Protein AF-0000000078575262 (afdb_homodimer)

Radius of gyration: 16.38 Å; Cα contacts (8 Å, |Δi|>4): 756; chains: 2; bounding box: 47×43×39 Å

Secondary structure (DSSP, 8-state):
----SS-EEEEEE-STTEEEEEETTSEEEEEETTSTTS-SEEEE---SS-----EEEEEEETTEEEEEEE-BTT-EEEE-TTS-EEEEEGGGGTT-EEEEEESSSSEEEEEETTTTEEEEEE-/----SS-EEEEEE-STTEEEEEETTSEEEEEETTSTTS-SEEEE---SS-----EEEEEEETTEEEEEEE-BTT-EEEE-TTS-EEEEEGGGGTT-EEEEEESSSSEEEEEETTTTEEEEEE-

Organism: NCBI:txid53326

InterPro domains:
  IPR015943 WD40/YVTN repeat-like-containing domain superfamily [G3DSA:2.130.10.10] (3-118)
  IPR036322 WD40-repeat-containing domain superfamily [SSF50978] (4-75)
  IPR052415 Diphthine methyltransferase [PTHR46042] (3-119)

Sequence (246 aa):
MSDFTAGVTFSSWKKEHVIVTGSYDQHIRLFDMRKSKEPLKVNEVSLPTSGGVWHIEDCHHSGKQCHIAACMYGGWTLLDEGFDTIQADEKAGQELLYGVTMASENLLVYTTFNDYKVTAVTVMSDFTAGVTFSSWKKEHVIVTGSYDQHIRLFDMRKSKEPLKVNEVSLPTSGGVWHIEDCHHSGKQCHIAACMYGGWTLLDEGFDTIQADEKAGQELLYGVTMASENLLVYTTFNDYKVTAVTV

Nearest PDB structures (foldseek):
  6zyw-assembly1_E  TM=6.995E-01  e=1.539E-03  Tetrahymena thermophila SB210
  7moq-assembly1_E  TM=6.843E-01  e=3.804E-03  Tetrahymena thermophila CU428
  8bwy-assembly1_e  TM=6.843E-01  e=3.804E-03  Chlamydomonas reinhardtii
  8ajo-assembly1_B  TM=6.633E-01  e=1.046E-02  Homo sapiens
  8bx8-assembly1_E  TM=6.000E-01  e=7.206E-03  Tetrahymena thermophila

Structure (mmCIF, N/CA/C/O backbone):
data_AF-0000000078575262-model_v1
#
loop_
_entity.id
_entity.type
_entity.pdbx_description
1 polymer 'WD domain, G-beta repeat protein'
#
loop_
_atom_site.group_PDB
_atom_site.id
_atom_site.type_symbol
_atom_site.label_atom_id
_atom_site.label_alt_id
_atom_site.label_comp_id
_atom_site.label_asym_id
_atom_site.label_entity_id
_atom_site.label_seq_id
_atom_site.pdbx_PDB_ins_code
_atom_site.Cartn_x
_atom_site.Cartn_y
_atom_site.Cartn_z
_atom_site.occupancy
_atom_site.B_iso_or_equiv
_atom_site.auth_seq_id
_atom_site.auth_comp_id
_atom_site.auth_asym_id
_atom_site.auth_atom_id
_atom_site.pdbx_PDB_model_num
ATOM 1 N N . MET A 1 1 ? -18.938 -2.027 -0.397 1 67.31 1 MET A N 1
ATOM 2 C CA . MET A 1 1 ? -19 -0.625 0.006 1 67.31 1 MET A CA 1
ATOM 3 C C . MET A 1 1 ? -18.812 0.294 -1.197 1 67.31 1 MET A C 1
ATOM 5 O O . MET A 1 1 ? -17.844 0.16 -1.944 1 67.31 1 MET A O 1
ATOM 9 N N . SER A 1 2 ? -19.844 1.176 -1.508 1 64.06 2 SER A N 1
ATOM 10 C CA . SER A 1 2 ? -19.906 1.814 -2.818 1 64.06 2 SER A CA 1
ATOM 11 C C . SER A 1 2 ? -20.125 3.318 -2.691 1 64.06 2 SER A C 1
ATOM 13 O O . SER A 1 2 ? -20.359 4.004 -3.688 1 64.06 2 SER A O 1
ATOM 15 N N . ASP A 1 3 ? -19.781 3.797 -1.558 1 72.56 3 ASP A N 1
ATOM 16 C CA . ASP A 1 3 ? -20.125 5.215 -1.53 1 72.56 3 ASP A CA 1
ATOM 17 C C . ASP A 1 3 ? -18.875 6.086 -1.637 1 72.56 3 ASP A C 1
ATOM 19 O O . ASP A 1 3 ? -18.828 7.188 -1.083 1 72.56 3 ASP A O 1
ATOM 23 N N . PHE A 1 4 ? -18 5.59 -2.303 1 89.69 4 PHE A N 1
ATOM 24 C CA . PHE A 1 4 ? -16.812 6.418 -2.555 1 89.69 4 PHE A CA 1
ATOM 25 C C . PHE A 1 4 ? -17.078 7.395 -3.695 1 89.69 4 PHE A C 1
ATOM 27 O O . PHE A 1 4 ? -17.875 7.113 -4.59 1 89.69 4 PHE A O 1
ATOM 34 N N . THR A 1 5 ? -16.484 8.508 -3.59 1 88.94 5 THR A N 1
ATOM 35 C CA . THR A 1 5 ? -16.672 9.523 -4.621 1 88.94 5 THR A CA 1
ATOM 36 C C . THR A 1 5 ? -15.453 9.562 -5.555 1 88.94 5 THR A C 1
ATOM 38 O O . THR A 1 5 ? -15.391 10.391 -6.465 1 88.94 5 THR A O 1
ATOM 41 N N . ALA A 1 6 ? -14.523 8.742 -5.383 1 94.81 6 ALA A N 1
ATOM 42 C CA . ALA A 1 6 ? -13.32 8.617 -6.207 1 94.81 6 ALA A CA 1
ATOM 43 C C . ALA A 1 6 ? -12.727 7.215 -6.09 1 94.81 6 ALA A C 1
ATOM 45 O O . ALA A 1 6 ? -13.18 6.406 -5.277 1 94.81 6 ALA A O 1
ATOM 46 N N . GLY A 1 7 ? -11.781 6.875 -6.957 1 97.12 7 GLY A N 1
ATOM 47 C CA . GLY A 1 7 ? -11.133 5.574 -6.945 1 97.12 7 GLY A CA 1
ATOM 48 C C . GLY A 1 7 ? -10.562 5.207 -5.586 1 97.12 7 GLY A C 1
ATOM 49 O O . GLY A 1 7 ? -9.938 6.039 -4.926 1 97.12 7 GLY A O 1
ATOM 50 N N . VAL A 1 8 ? -10.852 3.941 -5.129 1 98.19 8 VAL A N 1
ATOM 51 C CA . VAL A 1 8 ? -10.289 3.443 -3.877 1 98.19 8 VAL A CA 1
ATOM 52 C C . VAL A 1 8 ? -8.898 2.863 -4.129 1 98.19 8 VAL A C 1
ATOM 54 O O . VAL A 1 8 ? -8.719 2.027 -5.02 1 98.19 8 VAL A O 1
ATOM 57 N N . THR A 1 9 ? -7.824 3.312 -3.371 1 98.25 9 THR A N 1
ATOM 58 C CA . THR A 1 9 ? -6.43 3.076 -3.719 1 98.25 9 THR A CA 1
ATOM 59 C C . THR A 1 9 ? -5.754 2.186 -2.68 1 98.25 9 THR A C 1
ATOM 61 O O . THR A 1 9 ? -4.66 1.672 -2.912 1 98.25 9 THR A O 1
ATOM 64 N N . PHE A 1 10 ? -6.34 2.018 -1.573 1 98.5 10 PHE A N 1
ATOM 65 C CA . PHE A 1 10 ? -5.688 1.292 -0.49 1 98.5 10 PHE A CA 1
ATOM 66 C C . PHE A 1 10 ? -6.719 0.652 0.432 1 98.5 10 PHE A C 1
ATOM 68 O O . PHE A 1 10 ? -7.773 1.236 0.693 1 98.5 10 PHE A O 1
ATOM 75 N N . SER A 1 11 ? -6.402 -0.488 0.975 1 97.38 11 SER A N 1
ATOM 76 C CA . SER A 1 11 ? -7.168 -1.1 2.059 1 97.38 11 SER A CA 1
ATOM 77 C C . SER A 1 11 ? -6.262 -1.906 2.984 1 97.38 11 SER A C 1
ATOM 79 O O . SER A 1 11 ? -5.27 -2.482 2.541 1 97.38 11 SER A O 1
ATOM 81 N N . SER A 1 12 ? -6.59 -1.944 4.164 1 97.56 12 SER A N 1
ATOM 82 C CA . SER A 1 12 ? -5.922 -2.773 5.164 1 97.56 12 SER A CA 1
ATOM 83 C C . SER A 1 12 ? -6.863 -3.113 6.316 1 97.56 12 SER A C 1
ATOM 85 O O . SER A 1 12 ? -7.621 -2.258 6.777 1 97.56 12 SER A O 1
ATOM 87 N N . TRP A 1 13 ? -6.781 -4.34 6.688 1 96 13 TRP A N 1
ATOM 88 C CA . TRP A 1 13 ? -7.582 -4.785 7.828 1 96 13 TRP A CA 1
ATOM 89 C C . TRP A 1 13 ? -6.984 -4.285 9.141 1 96 13 TRP A C 1
ATOM 91 O O . TRP A 1 13 ? -5.781 -4.406 9.367 1 96 13 TRP A O 1
ATOM 101 N N . LYS A 1 14 ? -7.84 -3.709 9.844 1 92.31 14 LYS A N 1
ATOM 102 C CA . LYS A 1 14 ? -7.457 -3.307 11.188 1 92.31 14 LYS A CA 1
ATOM 103 C C . LYS A 1 14 ? -8.039 -4.258 12.234 1 92.31 14 LYS A C 1
ATOM 105 O O . LYS A 1 14 ? -8.641 -5.277 11.883 1 92.31 14 LYS A O 1
ATOM 110 N N . LYS A 1 15 ? -7.988 -4.016 13.531 1 84.06 15 LYS A N 1
ATOM 111 C CA . LYS A 1 15 ? -8.523 -4.867 14.586 1 84.06 15 LYS A CA 1
ATOM 112 C C . LYS A 1 15 ? -10.047 -4.762 14.664 1 84.06 15 LYS A C 1
ATOM 114 O O . LYS A 1 15 ? -10.625 -3.758 14.234 1 84.06 15 LYS A O 1
ATOM 119 N N . GLU A 1 16 ? -10.695 -5.871 15.094 1 83.69 16 GLU A N 1
ATOM 120 C CA . GLU A 1 16 ? -12.102 -5.863 15.5 1 83.69 16 GLU A CA 1
ATOM 121 C C . GLU A 1 16 ? -13.016 -5.574 14.312 1 83.69 16 GLU A C 1
ATOM 123 O O . GLU A 1 16 ? -13.906 -4.723 14.398 1 83.69 16 GLU A O 1
ATOM 128 N N . HIS A 1 17 ? -12.805 -6.066 13.188 1 91.31 17 HIS A N 1
ATOM 129 C CA . HIS A 1 17 ? -13.711 -6.027 12.047 1 91.31 17 HIS A CA 1
ATOM 130 C C . HIS A 1 17 ? -13.664 -4.668 11.352 1 91.31 17 HIS A C 1
ATOM 132 O O . HIS A 1 17 ? -14.617 -4.285 10.672 1 91.31 17 HIS A O 1
ATOM 138 N N . VAL A 1 18 ? -12.633 -3.949 11.602 1 94.69 18 VAL A N 1
ATOM 139 C CA . VAL A 1 18 ? -12.508 -2.629 10.992 1 94.69 18 VAL A CA 1
ATOM 140 C C . VAL A 1 18 ? -11.508 -2.682 9.844 1 94.69 18 VAL A C 1
ATOM 142 O O . VAL A 1 18 ? -10.453 -3.318 9.953 1 94.69 18 VAL A O 1
ATOM 145 N N . ILE A 1 19 ? -11.875 -2.02 8.773 1 95.5 19 ILE A N 1
ATOM 146 C CA . ILE A 1 19 ? -10.977 -1.857 7.629 1 95.5 19 ILE A CA 1
A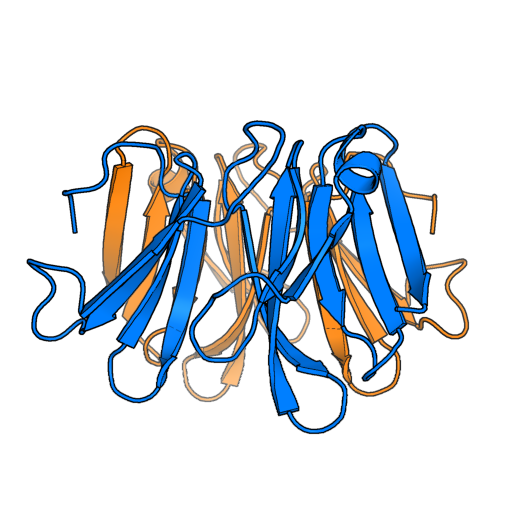TOM 147 C C . ILE A 1 19 ? -10.695 -0.374 7.402 1 95.5 19 ILE A C 1
ATOM 149 O O . ILE A 1 19 ? -11.586 0.465 7.559 1 95.5 19 ILE A O 1
ATOM 153 N N . VAL A 1 20 ? -9.477 -0.033 7.145 1 96.56 20 VAL A N 1
ATOM 154 C CA . VAL A 1 20 ? -9.109 1.316 6.727 1 96.56 20 VAL A CA 1
ATOM 155 C C . VAL A 1 20 ? -8.93 1.36 5.211 1 96.56 20 VAL A C 1
ATOM 157 O O . VAL A 1 20 ? -8.375 0.433 4.617 1 96.56 20 VAL A O 1
ATOM 160 N N . THR A 1 21 ? -9.461 2.379 4.578 1 97.06 21 THR A N 1
ATOM 161 C CA . THR A 1 21 ? -9.289 2.57 3.143 1 97.06 21 THR A CA 1
ATOM 162 C C . THR A 1 21 ? -8.695 3.945 2.848 1 97.06 21 THR A C 1
ATOM 164 O O . THR A 1 21 ? -8.859 4.879 3.637 1 97.06 21 THR A O 1
ATOM 167 N N . GLY A 1 22 ? -7.887 4.039 1.833 1 97.44 22 GLY A N 1
ATOM 168 C CA . GLY A 1 22 ? -7.477 5.281 1.195 1 97.44 22 GLY A CA 1
ATOM 169 C C . GLY A 1 22 ? -8.055 5.457 -0.196 1 97.44 22 GLY A C 1
ATOM 170 O O . GLY A 1 22 ? -8.297 4.473 -0.9 1 97.44 22 GLY A O 1
ATOM 171 N N . SER A 1 23 ? -8.234 6.688 -0.565 1 97.19 23 SER A N 1
ATOM 172 C CA . SER A 1 23 ? -8.836 6.938 -1.871 1 97.19 23 SER A CA 1
ATOM 173 C C . SER A 1 23 ? -8.195 8.133 -2.559 1 97.19 23 SER A C 1
ATOM 175 O O . SER A 1 23 ? -7.473 8.906 -1.927 1 97.19 23 SER A O 1
ATOM 177 N N . TYR A 1 24 ? -8.492 8.172 -3.828 1 96.88 24 TYR A N 1
ATOM 178 C CA . TYR A 1 24 ? -7.934 9.203 -4.691 1 96.88 24 TYR A CA 1
ATOM 179 C C . TYR A 1 24 ? -8.43 10.586 -4.285 1 96.88 24 TYR A C 1
ATOM 181 O O . TYR A 1 24 ? -7.773 11.594 -4.566 1 96.88 24 TYR A O 1
ATOM 189 N N . ASP A 1 25 ? -9.492 10.711 -3.57 1 95 25 ASP A N 1
ATOM 190 C CA . ASP A 1 25 ? -10.055 11.977 -3.131 1 95 25 ASP A CA 1
ATOM 191 C C . ASP A 1 25 ? -9.383 12.469 -1.851 1 95 25 ASP A C 1
ATOM 193 O O . ASP A 1 25 ? -9.906 13.344 -1.158 1 95 25 ASP A O 1
ATOM 197 N N . GLN A 1 26 ? -8.344 11.914 -1.449 1 96.31 26 GLN A N 1
ATOM 198 C CA . GLN A 1 26 ? -7.488 12.312 -0.333 1 96.31 26 GLN A CA 1
ATOM 199 C C . GLN A 1 26 ? -8.148 11.992 1.005 1 96.31 26 GLN A C 1
ATOM 201 O O . GLN A 1 26 ? -7.852 12.633 2.018 1 96.31 26 GLN A O 1
ATOM 206 N N . HIS A 1 27 ? -9.062 11.023 1.017 1 96.5 27 HIS A N 1
ATOM 207 C CA . HIS A 1 27 ? -9.727 10.656 2.26 1 96.5 27 HIS A CA 1
ATOM 208 C C . HIS A 1 27 ? -9.266 9.289 2.75 1 96.5 27 HIS A C 1
ATOM 210 O O . HIS A 1 27 ? -9.023 8.383 1.944 1 96.5 27 HIS A O 1
ATOM 216 N N . ILE A 1 28 ? -9.148 9.219 4.027 1 97 28 ILE A N 1
ATOM 217 C CA . ILE A 1 28 ? -9.047 7.957 4.762 1 97 28 ILE A CA 1
ATOM 218 C C . ILE A 1 28 ? -10.391 7.637 5.418 1 97 28 ILE A C 1
ATOM 220 O O . ILE A 1 28 ? -11.008 8.5 6.043 1 97 28 ILE A O 1
ATOM 224 N N . ARG A 1 29 ? -10.883 6.445 5.223 1 96.12 29 ARG A N 1
ATOM 225 C CA . ARG A 1 29 ? -12.148 6.023 5.82 1 96.12 29 ARG A CA 1
ATOM 226 C C . ARG A 1 29 ? -11.984 4.719 6.59 1 96.12 29 ARG A C 1
ATOM 228 O O . ARG A 1 29 ? -11.281 3.809 6.137 1 96.12 29 ARG A O 1
ATOM 235 N N . LEU A 1 30 ? -12.586 4.695 7.734 1 95.25 30 LEU A N 1
ATOM 236 C CA . LEU A 1 30 ? -12.688 3.471 8.516 1 95.25 30 LEU A CA 1
ATOM 237 C C . LEU A 1 30 ? -14.102 2.896 8.453 1 95.25 30 LEU A C 1
ATOM 239 O O . LEU A 1 30 ? -15.078 3.631 8.594 1 95.25 30 LEU A O 1
ATOM 243 N N . PHE A 1 31 ? -14.156 1.616 8.18 1 94.06 31 PHE A N 1
ATOM 244 C CA . PHE A 1 31 ? -15.445 0.942 8.117 1 94.06 31 PHE A CA 1
ATOM 245 C C . PHE A 1 31 ? -15.492 -0.224 9.102 1 94.06 31 PHE A C 1
ATOM 247 O O . PHE A 1 31 ? -14.516 -0.962 9.242 1 94.06 31 PHE A O 1
ATOM 254 N N . ASP A 1 32 ? -16.578 -0.373 9.773 1 93.38 32 ASP A N 1
ATOM 255 C CA . ASP A 1 32 ? -16.906 -1.634 10.43 1 93.38 32 ASP A CA 1
ATOM 256 C C . ASP A 1 32 ? -17.516 -2.629 9.438 1 93.38 32 ASP A C 1
ATOM 258 O O . ASP A 1 32 ? -18.578 -2.393 8.875 1 93.38 32 ASP A O 1
ATOM 262 N N . MET A 1 33 ? -16.844 -3.707 9.234 1 88.75 33 MET A N 1
ATOM 263 C CA . MET A 1 33 ? -17.219 -4.637 8.172 1 88.75 33 MET A CA 1
ATOM 264 C C . MET A 1 33 ? -18.516 -5.348 8.516 1 88.75 33 MET A C 1
ATOM 266 O O . MET A 1 33 ? -19.141 -5.973 7.648 1 88.75 33 MET A O 1
ATOM 270 N N . ARG A 1 34 ? -19.031 -5.172 9.781 1 89.19 34 ARG A N 1
ATOM 271 C CA . ARG A 1 34 ? -20.312 -5.73 10.18 1 89.19 34 ARG A CA 1
ATOM 272 C C . ARG A 1 34 ? -21.453 -4.789 9.828 1 89.19 34 ARG A C 1
ATOM 274 O O . ARG A 1 34 ? -22.609 -5.207 9.758 1 89.19 34 ARG A O 1
ATOM 281 N N . LYS A 1 35 ? -21.109 -3.557 9.672 1 83.75 35 LYS A N 1
ATOM 282 C CA . LYS A 1 35 ? -22.047 -2.496 9.297 1 83.75 35 LYS A CA 1
ATOM 283 C C . LYS A 1 35 ? -21.422 -1.555 8.266 1 83.75 35 LYS A C 1
ATOM 285 O O . LYS A 1 35 ? -21.141 -0.394 8.578 1 83.75 35 LYS A O 1
ATOM 290 N N . SER A 1 36 ? -21.375 -1.921 7.059 1 79.75 36 SER A N 1
ATOM 291 C CA . SER A 1 36 ? -20.484 -1.23 6.141 1 79.75 36 SER A CA 1
ATOM 292 C C . SER A 1 36 ? -21.234 -0.207 5.297 1 79.75 36 SER A C 1
ATOM 294 O O . SER A 1 36 ? -20.672 0.346 4.344 1 79.75 36 SER A O 1
ATOM 296 N N . LYS A 1 37 ? -22.375 0.103 5.617 1 82.69 37 LYS A N 1
ATOM 297 C CA . LYS A 1 37 ? -23.141 1.072 4.84 1 82.69 37 LYS A CA 1
ATOM 298 C C . LYS A 1 37 ? -22.547 2.471 4.961 1 82.69 37 LYS A C 1
ATOM 300 O O . LYS A 1 37 ? -22.469 3.205 3.973 1 82.69 37 LYS A O 1
ATOM 305 N N . GLU A 1 38 ? -22.078 2.783 6.172 1 89 38 GLU A N 1
ATOM 306 C CA . GLU A 1 38 ? -21.453 4.074 6.406 1 89 38 GLU A CA 1
ATOM 307 C C . GLU A 1 38 ? -20.109 3.91 7.109 1 89 38 GLU A C 1
ATOM 309 O O . GLU A 1 38 ? -19.938 3.002 7.922 1 89 38 GLU A O 1
ATOM 314 N N . PRO A 1 39 ? -19.266 4.84 6.773 1 92.94 39 PRO A N 1
ATOM 315 C CA . PRO A 1 39 ? -17.984 4.758 7.473 1 92.94 39 PRO A CA 1
ATOM 316 C C . PRO A 1 39 ? -18.078 5.133 8.953 1 92.94 39 PRO A C 1
ATOM 318 O O . PRO A 1 39 ? -18.922 5.965 9.32 1 92.94 39 PRO A O 1
ATOM 321 N N . LEU A 1 40 ? -17.266 4.457 9.75 1 92.69 40 LEU A N 1
ATOM 322 C CA . LEU A 1 40 ? -17.141 4.812 11.164 1 92.69 40 LEU A CA 1
ATOM 323 C C . LEU A 1 40 ? -16.484 6.176 11.32 1 92.69 40 LEU A C 1
ATOM 325 O O . LEU A 1 40 ? -16.828 6.934 12.234 1 92.69 40 LEU A O 1
ATOM 329 N N . LYS A 1 41 ? -15.523 6.402 10.492 1 94.06 41 LYS A N 1
ATOM 330 C CA . LYS A 1 41 ? -14.727 7.621 10.523 1 94.06 41 LYS A CA 1
ATOM 331 C C . LYS A 1 41 ? -14.258 8.008 9.117 1 94.06 41 LYS A C 1
ATOM 333 O O . LYS A 1 41 ? -13.945 7.137 8.305 1 94.06 41 LYS A O 1
ATOM 338 N N . VAL A 1 42 ? -14.266 9.312 8.906 1 95.19 42 VAL A N 1
ATOM 339 C CA . VAL A 1 42 ? -13.742 9.867 7.66 1 95.19 42 VAL A CA 1
ATOM 340 C C . VAL A 1 42 ? -12.766 11 7.969 1 95.19 42 VAL A C 1
ATOM 342 O O . VAL A 1 42 ? -13.078 11.898 8.75 1 95.19 42 VAL A O 1
ATOM 345 N N . ASN A 1 43 ? -11.602 10.914 7.406 1 95.62 43 ASN A N 1
ATOM 346 C CA . ASN A 1 43 ? -10.594 11.969 7.547 1 95.62 43 ASN A CA 1
ATOM 347 C C . ASN A 1 43 ? -10.039 12.398 6.191 1 95.62 43 ASN A C 1
ATOM 349 O O . ASN A 1 43 ? -9.648 11.555 5.383 1 95.62 43 ASN A O 1
ATOM 353 N N . GLU A 1 44 ? -10.102 13.656 6.004 1 94.75 44 GLU A N 1
ATOM 354 C CA . GLU A 1 44 ? -9.406 14.18 4.836 1 94.75 44 GLU A CA 1
ATOM 355 C C . GLU A 1 44 ? -7.941 14.484 5.156 1 94.75 44 GLU A C 1
ATOM 357 O O . GLU A 1 44 ? -7.645 15.148 6.152 1 94.75 44 GLU A O 1
ATOM 362 N N . VAL A 1 45 ? -7.039 13.898 4.398 1 95.06 45 VAL A N 1
ATOM 363 C CA . VAL A 1 45 ? -5.629 14.25 4.527 1 95.06 45 VAL A CA 1
ATOM 364 C C . VAL A 1 45 ? -5.363 15.586 3.834 1 95.06 45 VAL A C 1
ATOM 366 O O . VAL A 1 45 ? -5.648 15.734 2.645 1 95.06 45 VAL A O 1
ATOM 369 N N . SER A 1 46 ? -4.895 16.531 4.582 1 87.62 46 SER A N 1
ATOM 370 C CA . SER A 1 46 ? -4.605 17.844 4.027 1 87.62 46 SER A CA 1
ATOM 371 C C . SER A 1 46 ? -3.34 17.828 3.18 1 87.62 46 SER A C 1
ATOM 373 O O . SER A 1 46 ? -2.232 17.703 3.709 1 87.62 46 SER A O 1
ATOM 375 N N . LEU A 1 47 ? -3.547 17.828 1.883 1 87.94 47 LEU A N 1
ATOM 376 C CA . LEU A 1 47 ? -2.424 17.828 0.95 1 87.94 47 LEU A CA 1
ATOM 377 C C . LEU A 1 47 ? -2.422 19.094 0.099 1 87.94 47 LEU A C 1
ATOM 379 O O . LEU A 1 47 ? -3.475 19.531 -0.37 1 87.94 47 LEU A O 1
ATOM 383 N N . PRO A 1 48 ? -1.244 19.766 0.003 1 82.25 48 PRO A N 1
ATOM 384 C CA . PRO A 1 48 ? -1.185 20.953 -0.86 1 82.25 48 PRO A CA 1
ATOM 385 C C . PRO A 1 48 ? -1.479 20.625 -2.324 1 82.25 48 PRO A C 1
ATOM 387 O O . PRO A 1 48 ? -1.953 21.484 -3.066 1 82.25 48 PRO A O 1
ATOM 390 N N . THR A 1 49 ? -1.073 19.5 -2.725 1 82.81 49 THR A N 1
ATOM 391 C CA . THR A 1 49 ? -1.311 19.016 -4.082 1 82.81 49 THR A CA 1
ATOM 392 C C . THR A 1 49 ? -2.127 17.734 -4.059 1 82.81 49 THR A C 1
ATOM 394 O O . THR A 1 49 ? -1.91 16.859 -3.205 1 82.81 49 THR A O 1
ATOM 397 N N . SER A 1 50 ? -3.035 17.766 -5.027 1 79.75 50 SER A N 1
ATOM 398 C CA . SER A 1 50 ? -3.85 16.562 -5.133 1 79.75 50 SER A CA 1
ATOM 399 C C . SER A 1 50 ? -2.98 15.32 -5.305 1 79.75 50 SER A C 1
ATOM 401 O O . SER A 1 50 ? -2.012 15.336 -6.07 1 79.75 50 SER A O 1
ATOM 403 N N . GLY A 1 51 ? -3.123 14.258 -4.59 1 86.81 51 GLY A N 1
ATOM 404 C CA . GLY A 1 51 ? -2.279 13.086 -4.707 1 86.81 51 GLY A CA 1
ATOM 405 C C . GLY A 1 51 ? -2.992 11.797 -4.328 1 86.81 51 GLY A C 1
ATOM 406 O O . GLY A 1 51 ? -2.562 10.711 -4.711 1 86.81 51 GLY A O 1
ATOM 407 N N . GLY A 1 52 ? -4.168 11.883 -3.588 1 96 52 GLY A N 1
ATOM 408 C CA . GLY A 1 52 ? -4.828 10.695 -3.074 1 96 52 GLY A CA 1
ATOM 409 C C . GLY A 1 52 ? -4.043 10 -1.977 1 96 52 GLY A C 1
ATOM 410 O O . GLY A 1 52 ? -2.904 10.383 -1.689 1 96 52 GLY A O 1
ATOM 411 N N . VAL A 1 53 ? -4.645 9.008 -1.304 1 98.06 53 VAL A N 1
ATOM 412 C CA . VAL A 1 53 ? -3.998 8.203 -0.271 1 98.06 53 VAL A CA 1
ATOM 413 C C . VAL A 1 53 ? -3.727 6.801 -0.805 1 98.06 53 VAL A C 1
ATOM 415 O O . VAL A 1 53 ? -4.625 5.957 -0.832 1 98.06 53 VAL A O 1
ATOM 418 N N . TRP A 1 54 ? -2.498 6.48 -1.109 1 98.5 54 TRP A N 1
ATOM 419 C CA . TRP A 1 54 ? -2.164 5.266 -1.843 1 98.5 54 TRP A CA 1
ATOM 420 C C . TRP A 1 54 ? -1.618 4.195 -0.903 1 98.5 54 TRP A C 1
ATOM 422 O O . TRP A 1 54 ? -1.548 3.02 -1.265 1 98.5 54 TRP A O 1
ATOM 432 N N . HIS A 1 55 ? -1.175 4.578 0.249 1 98.69 55 HIS A N 1
ATOM 433 C CA . HIS A 1 55 ? -0.636 3.664 1.249 1 98.69 55 HIS A CA 1
ATOM 434 C C . HIS A 1 55 ? -0.758 4.246 2.652 1 98.69 55 HIS A C 1
ATOM 436 O O . HIS A 1 55 ? -0.56 5.449 2.85 1 98.69 55 HIS A O 1
ATOM 442 N N . ILE A 1 56 ? -1.064 3.418 3.525 1 98.31 56 ILE A N 1
ATOM 443 C CA . ILE A 1 56 ? -1.059 3.773 4.941 1 98.31 56 ILE A CA 1
ATOM 444 C C . ILE A 1 56 ? -0.374 2.672 5.746 1 98.31 56 ILE A C 1
ATOM 446 O O . ILE A 1 56 ? -0.628 1.485 5.527 1 98.31 56 ILE A O 1
ATOM 450 N N . GLU A 1 57 ? 0.468 3.074 6.645 1 97.5 57 GLU A N 1
ATOM 451 C CA . GLU A 1 57 ? 1.103 2.125 7.555 1 97.5 57 GLU A CA 1
ATOM 452 C C . GLU A 1 57 ? 1.084 2.639 8.992 1 97.5 57 GLU A C 1
ATOM 454 O O . GLU A 1 57 ? 1.317 3.824 9.234 1 97.5 57 GLU A O 1
ATOM 459 N N . ASP A 1 58 ? 0.728 1.737 9.891 1 96.25 58 ASP A N 1
ATOM 460 C CA . ASP A 1 58 ? 0.85 2.076 11.305 1 96.25 58 ASP A CA 1
A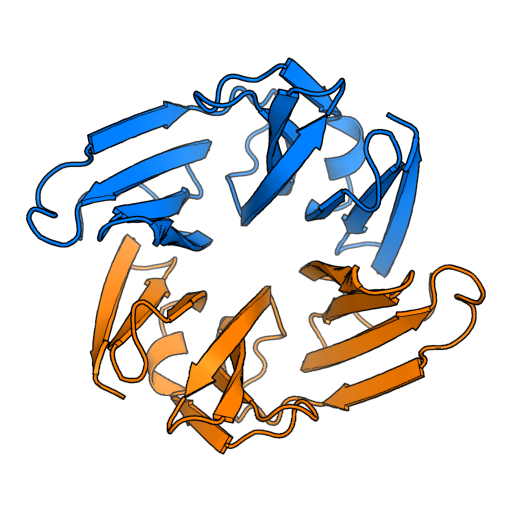TOM 461 C C . ASP A 1 58 ? 2.314 2.223 11.711 1 96.25 58 ASP A C 1
ATOM 463 O O . ASP A 1 58 ? 3.168 1.454 11.258 1 96.25 58 ASP A O 1
ATOM 467 N N . CYS A 1 59 ? 2.543 3.182 12.555 1 96 59 CYS A N 1
ATOM 468 C CA . CYS A 1 59 ? 3.91 3.387 13.023 1 96 59 CYS A CA 1
ATOM 469 C C . CYS A 1 59 ? 3.926 4.074 14.383 1 96 59 CYS A C 1
ATOM 471 O O . CYS A 1 59 ? 2.875 4.277 14.992 1 96 59 CYS A O 1
ATOM 473 N N . HIS A 1 60 ? 5.109 4.188 14.891 1 95.12 60 HIS A N 1
ATOM 474 C CA . HIS A 1 60 ? 5.34 4.934 16.125 1 95.12 60 HIS A CA 1
ATOM 475 C C . HIS A 1 60 ? 6.301 6.094 15.883 1 95.12 60 HIS A C 1
ATOM 477 O O . HIS A 1 60 ? 7.273 5.961 15.141 1 95.12 60 HIS A O 1
ATOM 483 N N . HIS A 1 61 ? 5.949 7.195 16.359 1 93.81 61 HIS A N 1
ATOM 484 C CA . HIS A 1 61 ? 6.785 8.391 16.297 1 93.81 61 HIS A CA 1
ATOM 485 C C . HIS A 1 61 ? 6.707 9.172 17.609 1 93.81 61 HIS A C 1
ATOM 487 O O . HIS A 1 61 ? 5.617 9.445 18.109 1 93.81 61 HIS A O 1
ATOM 493 N N . SER A 1 62 ? 7.938 9.531 18.25 1 92.94 62 SER A N 1
ATOM 494 C CA . SER A 1 62 ? 8.031 10.25 19.516 1 92.94 62 SER A CA 1
ATOM 495 C C . SER A 1 62 ? 7.227 9.555 20.609 1 92.94 62 SER A C 1
ATOM 497 O O . SER A 1 62 ? 6.484 10.203 21.344 1 92.94 62 SER A O 1
ATOM 499 N N . GLY A 1 63 ? 7.23 8.234 20.578 1 93.5 63 GLY A N 1
ATOM 500 C CA . GLY A 1 63 ? 6.609 7.414 21.609 1 93.5 63 GLY A CA 1
ATOM 501 C C . GLY A 1 63 ? 5.105 7.305 21.453 1 93.5 63 GLY A C 1
ATOM 502 O O . GLY A 1 63 ? 4.426 6.742 22.312 1 93.5 63 GLY A O 1
ATOM 503 N N . LYS A 1 64 ? 4.613 7.84 20.469 1 95.81 64 LYS A N 1
ATOM 504 C CA . LYS A 1 64 ? 3.168 7.828 20.266 1 95.81 64 LYS A CA 1
ATOM 505 C C . LYS A 1 64 ? 2.787 6.977 19.062 1 95.81 64 LYS A C 1
ATOM 507 O O . LYS A 1 64 ? 3.539 6.898 18.078 1 95.81 64 LYS A O 1
ATOM 512 N N . GLN A 1 65 ? 1.626 6.371 19.109 1 96.12 65 GLN A N 1
ATOM 513 C CA . GLN A 1 65 ? 1.062 5.676 17.969 1 96.12 65 GLN A CA 1
ATOM 514 C C . GLN A 1 65 ? 0.671 6.656 16.859 1 96.12 65 GLN A C 1
ATOM 516 O O . GLN A 1 65 ? 0.007 7.664 17.125 1 96.12 65 GLN A O 1
ATOM 521 N N . CYS A 1 66 ? 1.143 6.402 15.672 1 97.06 66 CYS A N 1
ATOM 522 C CA . CYS A 1 66 ? 0.862 7.254 14.523 1 97.06 66 CYS A CA 1
ATOM 523 C C . CYS A 1 66 ? 0.682 6.426 13.258 1 97.06 66 CYS A C 1
ATOM 525 O 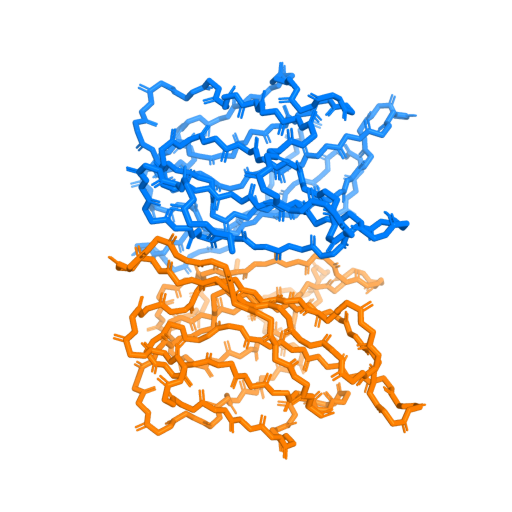O . CYS A 1 66 ? 0.62 5.195 13.32 1 97.06 66 CYS A O 1
ATOM 527 N N . HIS A 1 67 ? 0.4 7.117 12.148 1 97.19 67 HIS A N 1
ATOM 528 C CA . HIS A 1 67 ? 0.332 6.539 10.812 1 97.19 67 HIS A CA 1
ATOM 529 C C . HIS A 1 67 ? 1.172 7.344 9.82 1 97.19 67 HIS A C 1
ATOM 531 O O . HIS A 1 67 ? 1.359 8.547 9.992 1 97.19 67 HIS A O 1
ATOM 537 N N . ILE A 1 68 ? 1.696 6.703 8.906 1 98 68 ILE A N 1
ATOM 538 C CA . ILE A 1 68 ? 2.361 7.359 7.789 1 98 68 ILE A CA 1
ATOM 539 C C . ILE A 1 68 ? 1.657 6.996 6.484 1 98 68 ILE A C 1
ATOM 541 O O . ILE A 1 68 ? 1.247 5.852 6.293 1 98 68 ILE A O 1
ATOM 545 N N . ALA A 1 69 ? 1.48 7.961 5.625 1 98.25 69 ALA A N 1
ATOM 546 C CA . ALA A 1 69 ? 0.753 7.754 4.375 1 98.25 69 ALA A CA 1
ATOM 547 C C . ALA A 1 69 ? 1.578 8.211 3.178 1 98.25 69 ALA A C 1
ATOM 549 O O . ALA A 1 69 ? 2.32 9.195 3.268 1 98.25 69 ALA A O 1
ATOM 550 N N . ALA A 1 70 ? 1.51 7.508 2.09 1 98.62 70 ALA A N 1
ATOM 551 C CA . ALA A 1 70 ? 2.023 7.914 0.785 1 98.62 70 ALA A CA 1
ATOM 552 C C . ALA A 1 70 ? 0.914 8.5 -0.083 1 98.62 70 ALA A C 1
ATOM 554 O O . ALA A 1 70 ? -0.119 7.859 -0.295 1 98.62 70 ALA A O 1
ATOM 555 N N . CYS A 1 71 ? 1.157 9.688 -0.673 1 98.38 71 CYS A N 1
ATOM 556 C CA . CYS A 1 71 ? 0.075 10.438 -1.303 1 98.38 71 CYS A CA 1
ATOM 557 C C . CYS A 1 71 ? 0.488 10.938 -2.682 1 98.38 71 CYS A C 1
ATOM 559 O O . CYS A 1 71 ? 0.205 12.078 -3.043 1 98.38 71 CYS A O 1
ATOM 561 N N . MET A 1 72 ? 1.07 10.102 -3.469 1 97.75 72 MET A N 1
ATOM 562 C CA . MET A 1 72 ? 1.419 10.375 -4.859 1 97.75 72 MET A CA 1
ATOM 563 C C . MET A 1 72 ? 2.09 11.742 -4.996 1 97.75 72 MET A C 1
ATOM 565 O O . MET A 1 72 ? 3.158 11.969 -4.422 1 97.75 72 MET A O 1
ATOM 569 N N . TYR A 1 73 ? 1.464 12.719 -5.602 1 97.12 73 TYR A N 1
ATOM 570 C CA . TYR A 1 73 ? 2.021 14.055 -5.75 1 97.12 73 TYR A CA 1
ATOM 571 C C . TYR A 1 73 ? 2.113 14.758 -4.398 1 97.12 73 TYR A C 1
ATOM 573 O O . TYR A 1 73 ? 2.945 15.656 -4.215 1 97.12 73 TYR A O 1
ATOM 581 N N . GLY A 1 74 ? 1.356 14.398 -3.465 1 96.88 74 GLY A N 1
ATOM 582 C CA . GLY A 1 74 ? 1.308 15.031 -2.156 1 96.88 74 GLY A CA 1
ATOM 583 C C . GLY A 1 74 ? 2.465 14.641 -1.259 1 96.88 74 GLY A C 1
ATOM 584 O O . GLY A 1 74 ? 2.652 15.219 -0.188 1 96.88 74 GLY A O 1
ATOM 585 N N . GLY A 1 75 ? 3.277 13.695 -1.674 1 97.69 75 GLY A N 1
ATOM 586 C CA . GLY A 1 75 ? 4.387 13.234 -0.853 1 97.69 75 GLY A CA 1
ATOM 587 C C . GLY A 1 75 ? 3.955 12.32 0.28 1 97.69 75 GLY A C 1
ATOM 588 O O . GLY A 1 75 ? 3.053 11.5 0.111 1 97.69 75 GLY A O 1
ATOM 589 N N . TRP A 1 76 ? 4.734 12.32 1.341 1 97.62 76 TRP A N 1
ATOM 590 C CA . TRP A 1 76 ? 4.34 11.547 2.512 1 97.62 76 TRP A CA 1
ATOM 591 C C . TRP A 1 76 ? 3.766 12.453 3.596 1 97.62 76 TRP A C 1
ATOM 593 O O . TRP A 1 76 ? 4.105 13.641 3.666 1 97.62 76 TRP A O 1
ATOM 603 N N . THR A 1 77 ? 2.871 11.938 4.422 1 97.31 77 THR A N 1
ATOM 604 C CA . THR A 1 77 ? 2.232 12.625 5.535 1 97.31 77 THR A CA 1
ATOM 605 C C . THR A 1 77 ? 2.229 11.75 6.785 1 97.31 77 THR A C 1
ATOM 607 O O . THR A 1 77 ? 1.806 10.594 6.738 1 97.31 77 THR A O 1
ATOM 610 N N . LEU A 1 78 ? 2.785 12.258 7.836 1 96.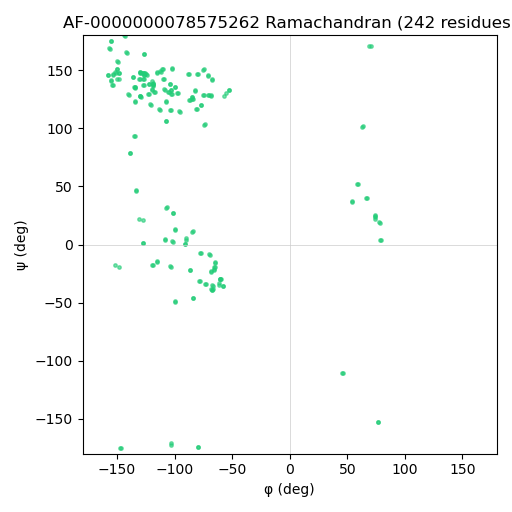94 78 LEU A N 1
ATOM 611 C CA . LEU A 1 78 ? 2.682 11.641 9.156 1 96.94 78 LEU A CA 1
ATOM 612 C C . LEU A 1 78 ? 1.393 12.062 9.852 1 96.94 78 LEU A C 1
ATOM 614 O O . LEU A 1 78 ? 1.099 13.258 9.953 1 96.94 78 LEU A O 1
ATOM 618 N N . LEU A 1 79 ? 0.649 11.078 10.25 1 97.38 79 LEU A N 1
ATOM 619 C CA . LEU A 1 79 ? -0.654 11.305 10.867 1 97.38 79 LEU A CA 1
ATOM 620 C C . LEU A 1 79 ? -0.664 10.836 12.312 1 97.38 79 LEU A C 1
ATOM 622 O O . LEU A 1 79 ? -0.002 9.852 12.656 1 97.38 79 LEU A O 1
ATOM 626 N N . ASP A 1 80 ? -1.424 11.492 13.156 1 97.06 80 ASP A N 1
ATOM 627 C CA . ASP A 1 80 ? -1.565 11.016 14.523 1 97.06 80 ASP A CA 1
ATOM 628 C C . ASP A 1 80 ? -2.553 9.859 14.602 1 97.06 80 ASP A C 1
ATOM 630 O O . ASP A 1 80 ? -2.988 9.336 13.578 1 97.06 80 ASP A O 1
ATOM 634 N N . GLU A 1 81 ? -2.859 9.414 15.766 1 95.69 81 GLU A N 1
ATOM 635 C CA . GLU A 1 81 ? -3.729 8.258 15.961 1 95.69 81 GLU A CA 1
ATOM 636 C C . GLU A 1 81 ? -5.109 8.5 15.352 1 95.69 81 GLU A C 1
ATOM 638 O O . GLU A 1 81 ? -5.75 7.566 14.859 1 95.69 81 GLU A O 1
ATOM 643 N N . GLY A 1 82 ? -5.508 9.719 15.328 1 95 82 GLY A N 1
ATOM 644 C CA . GLY A 1 82 ? -6.805 10.078 14.781 1 95 82 GLY A CA 1
ATOM 645 C C . GLY A 1 82 ? -6.762 10.398 13.305 1 95 82 GLY A C 1
ATOM 646 O O . GLY A 1 82 ? -7.73 10.922 12.742 1 95 82 GLY A O 1
ATOM 647 N N . PHE A 1 83 ? -5.645 10.234 12.633 1 96.5 83 PHE A N 1
ATOM 648 C CA . PHE A 1 83 ? -5.426 10.43 11.203 1 96.5 83 PHE A CA 1
ATOM 649 C C . PHE A 1 83 ? -5.395 11.914 10.859 1 96.5 83 PHE A C 1
ATOM 651 O O . PHE A 1 83 ? -5.723 12.305 9.734 1 96.5 83 PHE A O 1
ATOM 658 N N . ASP A 1 84 ? -5.078 12.703 11.875 1 95.62 84 ASP A N 1
ATOM 659 C CA . ASP A 1 84 ? -4.797 14.109 11.586 1 95.62 84 ASP A CA 1
ATOM 660 C C . ASP A 1 84 ? -3.32 14.32 11.258 1 95.62 84 ASP A C 1
ATOM 662 O O . ASP A 1 84 ? -2.447 13.703 11.875 1 95.62 84 ASP A O 1
ATOM 666 N N . THR A 1 85 ? -3.078 15.25 10.391 1 95.69 85 THR A N 1
ATOM 667 C CA . THR A 1 85 ? -1.718 15.477 9.914 1 95.69 85 THR A CA 1
ATOM 668 C C . THR A 1 85 ? -0.853 16.078 11.023 1 95.69 85 THR A C 1
ATOM 670 O O . THR A 1 85 ? -1.247 17.062 11.664 1 95.69 85 THR A O 1
ATOM 673 N N . ILE A 1 86 ? 0.258 15.508 11.258 1 94.94 86 ILE A N 1
ATOM 674 C CA . ILE A 1 86 ? 1.295 15.977 12.164 1 94.94 86 ILE A CA 1
ATOM 675 C C . ILE A 1 86 ? 2.402 16.672 11.375 1 94.94 86 ILE A C 1
ATOM 677 O O . ILE A 1 86 ? 2.871 17.734 11.766 1 94.94 86 ILE A O 1
ATOM 681 N N . GLN A 1 87 ? 2.857 16.062 10.375 1 94.75 87 GLN A N 1
ATOM 682 C CA . GLN A 1 87 ? 3.965 16.484 9.516 1 94.75 87 GLN A CA 1
ATOM 683 C C . GLN A 1 87 ? 3.793 15.945 8.094 1 94.75 87 GLN A C 1
ATOM 685 O O . GLN A 1 87 ? 3.211 14.875 7.898 1 94.75 87 GLN A O 1
ATOM 690 N N . ALA A 1 88 ? 4.27 16.719 7.133 1 96.06 88 ALA A N 1
ATOM 691 C CA . ALA A 1 88 ? 4.195 16.281 5.742 1 96.06 88 ALA A CA 1
ATOM 692 C C . ALA A 1 88 ? 5.363 16.828 4.93 1 96.06 88 ALA A C 1
ATOM 694 O O . ALA A 1 88 ? 5.996 17.812 5.324 1 96.06 88 ALA A O 1
ATOM 695 N N . ASP A 1 89 ? 5.699 16.188 3.826 1 96.75 89 ASP A N 1
ATOM 696 C CA . ASP A 1 89 ? 6.691 16.641 2.857 1 96.75 89 ASP A CA 1
ATOM 697 C C . ASP A 1 89 ? 6.172 16.5 1.429 1 96.75 89 ASP A C 1
ATOM 699 O O . ASP A 1 89 ? 6.375 15.461 0.794 1 96.75 89 ASP A O 1
ATOM 703 N N . GLU A 1 90 ? 5.617 17.516 0.955 1 96.31 90 GLU A N 1
ATOM 704 C CA . GLU A 1 90 ? 5.035 17.516 -0.385 1 96.31 90 GLU A CA 1
ATOM 705 C C . GLU A 1 90 ? 6.113 17.375 -1.455 1 96.31 90 GLU A C 1
ATOM 707 O O . GLU A 1 90 ? 5.898 16.75 -2.49 1 96.31 90 GLU A O 1
ATOM 712 N N . LYS A 1 91 ? 7.238 17.953 -1.208 1 96.31 91 LYS A N 1
ATOM 713 C CA . LYS A 1 91 ? 8.312 17.969 -2.201 1 96.31 91 LYS A CA 1
ATOM 714 C C . LYS A 1 91 ? 8.75 16.547 -2.541 1 96.31 91 LYS A C 1
ATOM 716 O O . LYS A 1 91 ? 9.172 16.266 -3.668 1 96.31 91 LYS A O 1
ATOM 721 N N . ALA A 1 92 ? 8.633 15.672 -1.618 1 95.88 92 ALA A N 1
ATOM 722 C CA . ALA A 1 92 ? 9.016 14.273 -1.828 1 95.88 92 ALA A CA 1
ATOM 723 C C . ALA A 1 92 ? 8.133 13.617 -2.883 1 95.88 92 ALA A C 1
ATOM 725 O O . ALA A 1 92 ? 8.469 12.555 -3.406 1 95.88 92 ALA A O 1
ATOM 726 N N . GLY A 1 93 ? 6.988 14.234 -3.215 1 97.06 93 GLY A N 1
ATOM 727 C CA . GLY A 1 93 ? 6.027 13.641 -4.133 1 97.06 93 GLY A CA 1
ATOM 728 C C . GLY A 1 93 ? 6.258 14.039 -5.578 1 97.06 93 GLY A C 1
ATOM 729 O O . GLY A 1 93 ? 5.52 13.617 -6.469 1 97.06 93 GLY A O 1
ATOM 730 N N . GLN A 1 94 ? 7.262 14.828 -5.844 1 96.44 94 GLN A N 1
ATOM 731 C CA . GLN A 1 94 ? 7.512 15.367 -7.176 1 96.44 94 GLN A CA 1
ATOM 732 C C . GLN A 1 94 ? 7.676 14.242 -8.203 1 96.44 94 GLN A C 1
ATOM 734 O O . GLN A 1 94 ? 7.316 14.406 -9.367 1 96.44 94 GLN A O 1
ATOM 739 N N . GLU A 1 95 ? 8.289 13.156 -7.758 1 96.94 95 GLU A N 1
ATOM 740 C CA . GLU A 1 95 ? 8.523 12.023 -8.641 1 96.94 95 GLU A CA 1
ATOM 741 C C . GLU A 1 95 ? 7.508 10.914 -8.406 1 96.94 95 GLU A C 1
ATOM 743 O O . GLU A 1 95 ? 7.789 9.742 -8.641 1 96.94 95 GLU A O 1
ATOM 748 N N . LEU A 1 96 ? 6.289 11.211 -7.926 1 97.94 96 LEU A N 1
ATOM 749 C CA . LEU A 1 96 ? 5.191 10.297 -7.652 1 97.94 96 LEU A CA 1
ATOM 750 C C . LEU A 1 96 ? 5.57 9.305 -6.559 1 97.94 96 LEU A C 1
ATOM 752 O O . LEU A 1 96 ? 6.273 8.328 -6.816 1 97.94 96 LEU A O 1
ATOM 756 N N . LEU A 1 97 ? 5.098 9.547 -5.352 1 98.25 97 LEU A N 1
ATOM 757 C CA . LEU A 1 97 ? 5.406 8.781 -4.152 1 98.25 97 LEU A CA 1
ATOM 758 C C . LEU A 1 97 ? 4.242 7.867 -3.779 1 98.25 97 LEU A C 1
ATOM 760 O O . LEU A 1 97 ? 3.189 8.344 -3.346 1 98.25 97 LEU A O 1
ATOM 764 N N . TYR A 1 98 ? 4.449 6.41 -3.828 1 98.31 98 TYR A N 1
ATOM 765 C CA . TYR A 1 98 ? 3.352 5.469 -3.635 1 98.31 98 TYR A CA 1
ATOM 766 C C . TYR A 1 98 ? 3.6 4.578 -2.426 1 98.31 98 TYR A C 1
ATOM 768 O O . TYR A 1 98 ? 2.686 3.908 -1.941 1 98.31 98 TYR A O 1
ATOM 776 N N . GLY A 1 99 ? 4.801 4.504 -1.972 1 98.38 99 GLY A N 1
ATOM 777 C CA . GLY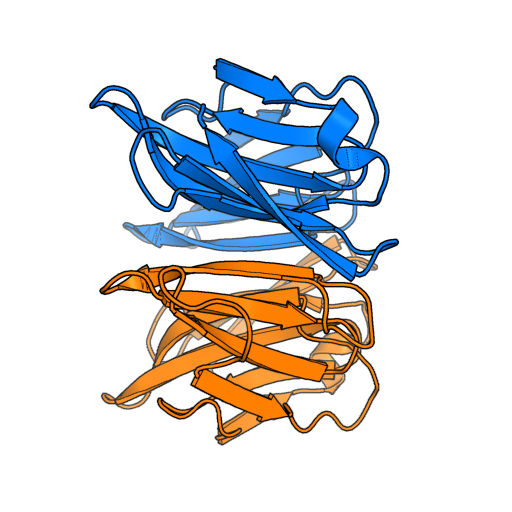 A 1 99 ? 5.176 3.686 -0.831 1 98.38 99 GLY A CA 1
ATOM 778 C C . GLY A 1 99 ? 5.992 4.441 0.203 1 98.38 99 GLY A C 1
ATOM 779 O O . GLY A 1 99 ? 6.84 5.262 -0.148 1 98.38 99 GLY A O 1
ATOM 780 N N . VAL A 1 100 ? 5.719 4.129 1.426 1 98.5 100 VAL A N 1
ATOM 781 C CA . VAL A 1 100 ? 6.453 4.738 2.531 1 98.5 100 VAL A CA 1
ATOM 782 C C . VAL A 1 100 ? 6.355 3.846 3.768 1 98.5 100 VAL A C 1
ATOM 784 O O . VAL A 1 100 ? 5.336 3.191 3.99 1 98.5 100 VAL A O 1
ATOM 787 N N . THR A 1 101 ? 7.41 3.814 4.562 1 97.69 101 THR A N 1
ATOM 788 C CA . THR A 1 101 ? 7.453 3.055 5.809 1 97.69 101 THR A CA 1
ATOM 789 C C . THR A 1 101 ? 8.383 3.721 6.816 1 97.69 101 THR A C 1
ATOM 791 O O . THR A 1 101 ? 9.312 4.438 6.438 1 97.69 101 THR A O 1
ATOM 794 N N . MET A 1 102 ? 8.039 3.5 8.031 1 95.88 102 MET A N 1
ATOM 795 C CA . MET A 1 102 ? 8.945 3.936 9.094 1 95.88 102 MET A CA 1
ATOM 796 C C . MET A 1 102 ? 9.852 2.793 9.531 1 95.88 102 MET A C 1
ATOM 798 O O . MET A 1 102 ? 9.383 1.823 10.133 1 95.88 102 MET A O 1
ATOM 802 N N . ALA A 1 103 ? 11.117 2.947 9.273 1 94.38 103 ALA A N 1
ATOM 803 C CA . ALA A 1 103 ? 12.086 1.93 9.664 1 94.38 103 ALA A CA 1
ATOM 804 C C . ALA A 1 103 ? 12.406 2.029 11.156 1 94.38 103 ALA A C 1
ATOM 806 O O . ALA A 1 103 ? 12.758 1.03 11.789 1 94.38 103 ALA A O 1
ATOM 807 N N . SER A 1 104 ? 12.375 3.148 11.727 1 93 104 SER A N 1
ATOM 808 C CA . SER A 1 104 ? 12.477 3.459 13.148 1 93 104 SER A CA 1
ATOM 809 C C . SER A 1 104 ? 11.641 4.68 13.508 1 93 104 SER A C 1
ATOM 811 O O . SER A 1 104 ? 1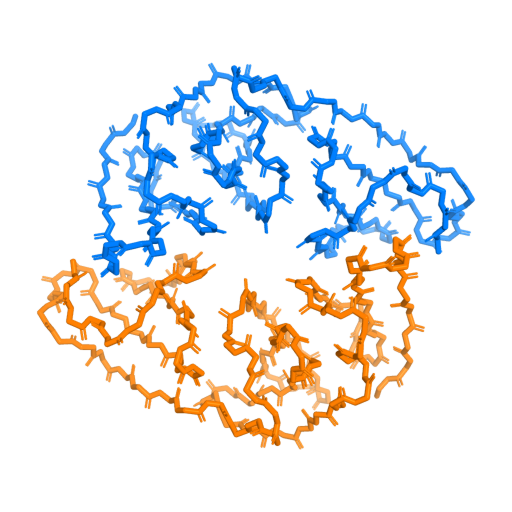0.906 5.207 12.672 1 93 104 SER A O 1
ATOM 813 N N . GLU A 1 105 ? 11.711 5.141 14.711 1 92.38 105 GLU A N 1
ATOM 814 C CA . GLU A 1 105 ? 10.914 6.289 15.141 1 92.38 105 GLU A CA 1
ATOM 815 C C . GLU A 1 105 ? 11.336 7.555 14.398 1 92.38 105 GLU A C 1
ATOM 817 O O . GLU A 1 105 ? 10.555 8.5 14.289 1 92.38 105 GLU A O 1
ATOM 822 N N . ASN A 1 106 ? 12.562 7.547 13.875 1 92.56 106 ASN A N 1
ATOM 823 C CA . ASN A 1 106 ? 13.031 8.781 13.266 1 92.56 106 ASN A CA 1
ATOM 824 C C . ASN A 1 106 ? 13.539 8.547 11.844 1 92.56 106 ASN A C 1
ATOM 826 O O . ASN A 1 106 ? 14.109 9.445 11.219 1 92.56 106 ASN A O 1
ATOM 830 N N . LEU A 1 107 ? 13.477 7.328 11.359 1 95 107 LEU A N 1
ATOM 831 C CA . LEU A 1 107 ? 13.945 7 10.016 1 95 107 LEU A CA 1
ATOM 832 C C . LEU A 1 107 ? 12.781 6.594 9.117 1 95 107 LEU A C 1
ATOM 834 O O . LEU A 1 107 ? 12.117 5.59 9.375 1 95 107 LEU A O 1
ATOM 838 N N . LEU A 1 108 ? 12.562 7.383 8.125 1 96.88 108 LEU A N 1
ATOM 839 C CA . LEU A 1 108 ? 11.516 7.164 7.137 1 96.88 108 LEU A CA 1
ATOM 840 C C . LEU A 1 108 ? 12.102 6.742 5.797 1 96.88 108 LEU A C 1
ATOM 842 O O . LEU A 1 108 ? 13.102 7.312 5.348 1 96.88 108 LEU A O 1
ATOM 846 N N . VAL A 1 109 ? 11.562 5.719 5.184 1 96.94 109 VAL A N 1
ATOM 847 C CA . VAL A 1 109 ? 11.984 5.246 3.869 1 96.94 109 VAL A CA 1
ATOM 848 C C . VAL A 1 109 ? 10.805 5.297 2.902 1 96.94 109 VAL A C 1
ATOM 850 O O . VAL A 1 109 ? 9.766 4.684 3.152 1 96.94 109 VAL A O 1
ATOM 853 N N . TYR A 1 110 ? 10.906 6.039 1.835 1 97.81 110 TYR A N 1
ATOM 854 C CA . TYR A 1 110 ? 9.836 6.113 0.847 1 97.81 110 TYR A CA 1
ATOM 855 C C . TYR A 1 110 ? 10.359 5.797 -0.548 1 97.81 110 TYR A C 1
ATOM 857 O O . TYR A 1 110 ? 11.57 5.73 -0.765 1 97.81 110 TYR A O 1
ATOM 865 N N . THR A 1 111 ? 9.438 5.516 -1.451 1 97.81 111 THR A N 1
ATOM 866 C CA . THR A 1 111 ? 9.781 5.141 -2.816 1 97.81 111 THR A CA 1
ATOM 867 C C . THR A 1 111 ? 9.062 6.035 -3.824 1 97.81 111 THR A C 1
ATOM 869 O O . THR A 1 111 ? 7.957 6.508 -3.562 1 97.81 111 THR A O 1
ATOM 872 N N . THR A 1 112 ? 9.758 6.27 -4.973 1 97.62 112 THR A N 1
ATOM 873 C CA . THR A 1 112 ? 9.164 7.098 -6.016 1 97.62 112 THR A CA 1
ATOM 874 C C . THR A 1 112 ? 9.195 6.383 -7.359 1 97.62 112 THR A C 1
ATOM 876 O O . THR A 1 112 ? 10.125 5.613 -7.637 1 97.62 112 THR A O 1
ATOM 879 N N . PHE A 1 113 ? 8.219 6.652 -8.125 1 98.06 113 PHE A N 1
ATOM 880 C CA . PHE A 1 113 ? 7.926 5.898 -9.336 1 98.06 113 PHE A CA 1
ATOM 881 C C . PHE A 1 113 ? 8.758 6.414 -10.508 1 98.06 113 PHE A C 1
ATOM 883 O O . PHE A 1 113 ? 9.414 5.637 -11.203 1 98.06 113 PHE A O 1
ATOM 890 N N . ASN A 1 114 ? 8.852 7.684 -10.719 1 97.5 114 ASN A N 1
ATOM 891 C CA . ASN A 1 114 ? 9.398 8.266 -11.945 1 97.5 114 ASN A CA 1
ATOM 892 C C . ASN A 1 114 ? 10.914 8.117 -12.016 1 97.5 114 ASN A C 1
ATOM 894 O O . ASN A 1 114 ? 11.477 7.953 -13.094 1 97.5 114 ASN A O 1
ATOM 898 N N . ASP A 1 115 ? 11.555 8.172 -10.906 1 95.94 115 ASP A N 1
ATOM 899 C CA . ASP A 1 115 ? 13.016 8.133 -10.906 1 95.94 115 ASP A CA 1
ATOM 900 C C . ASP A 1 115 ? 13.523 6.797 -10.375 1 95.94 115 ASP A C 1
ATOM 902 O O . ASP A 1 115 ? 14.727 6.633 -10.148 1 95.94 115 ASP A O 1
ATOM 906 N N . TYR A 1 116 ? 12.609 5.887 -10.094 1 96.06 116 TYR A N 1
ATOM 907 C CA . TYR A 1 116 ? 12.938 4.523 -9.695 1 96.06 116 TYR A CA 1
ATOM 908 C C . TYR A 1 116 ? 13.789 4.52 -8.43 1 96.06 116 TYR A C 1
ATOM 910 O O . TYR A 1 116 ? 14.797 3.807 -8.359 1 96.06 116 TYR A O 1
ATOM 918 N N . LYS A 1 117 ? 13.328 5.223 -7.387 1 94.62 117 LYS A N 1
ATOM 919 C CA . LYS A 1 117 ? 14.227 5.402 -6.246 1 94.62 117 LYS A CA 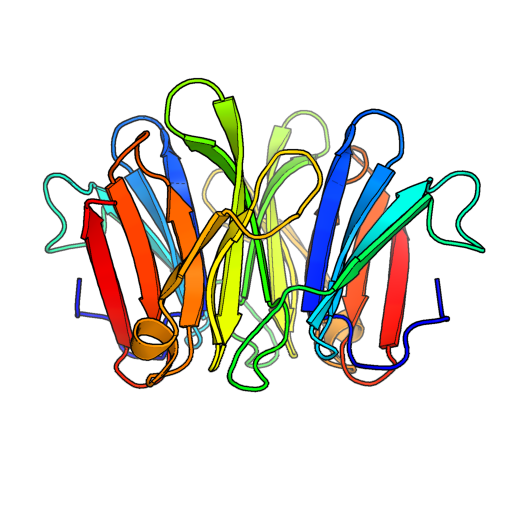1
ATOM 920 C C . LYS A 1 117 ? 13.555 4.949 -4.953 1 94.62 117 LYS A C 1
ATOM 922 O O . LYS A 1 117 ? 12.328 5.016 -4.82 1 94.62 117 LYS A O 1
ATOM 927 N N . VAL A 1 118 ? 14.375 4.422 -4.094 1 95.69 118 VAL A N 1
ATOM 928 C CA . VAL A 1 118 ? 14.109 4.281 -2.666 1 95.69 118 VAL A CA 1
ATOM 929 C C . VAL A 1 118 ? 14.953 5.281 -1.881 1 95.69 118 VAL A C 1
ATOM 931 O O . VAL A 1 118 ? 16.172 5.312 -2.021 1 95.69 118 VAL A O 1
ATOM 934 N N . THR A 1 119 ? 14.305 6.105 -1.117 1 95.56 119 THR A N 1
ATOM 935 C CA . THR A 1 119 ? 14.984 7.191 -0.415 1 95.56 119 THR A CA 1
ATOM 936 C C . THR A 1 119 ? 14.75 7.09 1.09 1 95.56 119 THR A C 1
ATOM 938 O O . THR A 1 119 ? 13.617 6.906 1.534 1 95.56 119 THR A O 1
ATOM 941 N N . ALA A 1 120 ? 15.781 7.141 1.868 1 94.94 120 ALA A N 1
ATOM 942 C CA . ALA A 1 120 ? 15.695 7.18 3.326 1 94.94 120 ALA A CA 1
ATOM 943 C C . ALA A 1 120 ? 15.953 8.586 3.855 1 94.94 120 ALA A C 1
ATOM 945 O O . ALA A 1 120 ? 16.891 9.266 3.412 1 94.94 120 ALA A O 1
ATOM 946 N N . VAL A 1 121 ? 15.086 9.023 4.758 1 96.31 121 VAL A N 1
ATOM 947 C CA . VAL A 1 121 ? 15.242 10.359 5.34 1 96.31 121 VAL A CA 1
ATOM 948 C C . VAL A 1 121 ? 15.023 10.289 6.848 1 96.31 121 VAL A C 1
ATOM 950 O O . VAL A 1 121 ? 14.219 9.492 7.332 1 96.31 121 VAL A O 1
ATOM 953 N N . THR A 1 122 ? 15.734 11.062 7.617 1 94.38 122 THR A N 1
ATOM 954 C CA . THR A 1 122 ? 15.5 11.219 9.047 1 94.38 122 THR A CA 1
ATOM 955 C C . THR A 1 122 ? 14.383 12.234 9.305 1 94.38 122 THR A C 1
ATOM 957 O O . THR A 1 122 ? 14.352 13.297 8.68 1 94.38 122 THR A O 1
ATOM 960 N N . VAL A 1 123 ? 13.438 11.828 10.203 1 91.44 123 VAL A N 1
ATOM 961 C CA . VAL A 1 123 ? 12.305 12.719 10.469 1 91.44 123 VAL A CA 1
ATOM 962 C C . VAL A 1 123 ? 12.188 12.969 11.969 1 91.44 123 VAL A C 1
ATOM 964 O O . VAL A 1 123 ? 12.578 12.125 12.781 1 91.44 123 VAL A O 1
ATOM 967 N N . MET B 1 1 ? 18.828 3.234 -2.979 1 66.38 1 MET B N 1
ATOM 968 C CA . MET B 1 1 ? 18.797 2.018 -3.785 1 66.38 1 MET B CA 1
ATOM 969 C C . MET B 1 1 ? 18.266 2.312 -5.188 1 66.38 1 MET B C 1
ATOM 971 O O . MET B 1 1 ? 17.172 2.846 -5.344 1 66.38 1 MET B O 1
ATOM 975 N N . SER B 1 2 ? 19.109 2.137 -6.25 1 63.78 2 SER B N 1
ATOM 976 C CA . SER B 1 2 ? 18.844 2.732 -7.555 1 63.78 2 SER B CA 1
ATOM 977 C C . SER B 1 2 ? 18.906 1.688 -8.664 1 63.78 2 SER B C 1
ATOM 979 O O . SER B 1 2 ? 18.859 2.029 -9.852 1 63.78 2 SER B O 1
ATOM 981 N N . ASP B 1 3 ? 18.75 0.49 -8.273 1 72.44 3 ASP B N 1
ATOM 982 C CA . ASP B 1 3 ? 18.938 -0.4 -9.414 1 72.44 3 ASP B CA 1
ATOM 983 C C . ASP B 1 3 ? 17.609 -0.991 -9.875 1 72.44 3 ASP B C 1
ATOM 985 O O . ASP B 1 3 ? 17.562 -2.102 -10.414 1 72.44 3 ASP B O 1
ATOM 989 N N . PHE B 1 4 ? 16.656 -0.257 -9.703 1 89.81 4 PHE B N 1
ATOM 990 C CA . PHE B 1 4 ? 15.375 -0.708 -10.227 1 89.81 4 PHE B CA 1
ATOM 991 C C . PHE B 1 4 ? 15.281 -0.456 -11.727 1 89.81 4 PHE B C 1
ATOM 993 O O . PHE B 1 4 ? 15.898 0.479 -12.242 1 89.81 4 PHE B O 1
ATOM 1000 N N . THR B 1 5 ? 14.609 -1.312 -12.367 1 89.25 5 THR B N 1
ATOM 1001 C CA . THR B 1 5 ? 14.445 -1.174 -13.812 1 89.25 5 THR B CA 1
ATOM 1002 C C . THR B 1 5 ? 13.078 -0.595 -14.148 1 89.25 5 THR B C 1
ATOM 1004 O O . THR B 1 5 ? 12.734 -0.435 -15.328 1 89.25 5 THR B O 1
ATOM 1007 N N . ALA B 1 6 ? 12.305 -0.281 -13.219 1 94.94 6 ALA B N 1
ATOM 1008 C CA . ALA B 1 6 ? 10.984 0.326 -13.375 1 94.94 6 ALA B CA 1
ATOM 1009 C C . ALA B 1 6 ? 10.578 1.078 -12.109 1 94.94 6 ALA B C 1
ATOM 1011 O O . ALA B 1 6 ? 11.281 1.024 -11.094 1 94.94 6 ALA B O 1
ATOM 1012 N N . GLY B 1 7 ? 9.508 1.863 -12.164 1 97.19 7 GLY B N 1
ATOM 1013 C CA . GLY B 1 7 ? 9.016 2.627 -11.031 1 97.19 7 GLY B CA 1
ATOM 1014 C C . GLY B 1 7 ? 8.789 1.777 -9.789 1 97.19 7 GLY B C 1
ATOM 1015 O O . GLY B 1 7 ? 8.234 0.677 -9.883 1 97.19 7 GLY B O 1
ATOM 1016 N N . VAL B 1 8 ? 9.289 2.279 -8.617 1 98.19 8 VAL B N 1
ATOM 1017 C CA . VAL B 1 8 ? 9.062 1.592 -7.348 1 98.19 8 VAL B CA 1
ATOM 1018 C C . VAL B 1 8 ? 7.719 2.016 -6.762 1 98.19 8 VAL B C 1
ATOM 1020 O O . VAL B 1 8 ? 7.438 3.211 -6.637 1 98.19 8 VAL B O 1
ATOM 1023 N N . THR B 1 9 ? 6.793 1.047 -6.398 1 98.25 9 THR B N 1
ATOM 1024 C CA . THR B 1 9 ? 5.387 1.322 -6.133 1 98.25 9 THR B CA 1
ATOM 1025 C C . THR B 1 9 ? 5.047 1.037 -4.672 1 98.25 9 THR B C 1
ATOM 1027 O O . THR B 1 9 ? 3.98 1.425 -4.191 1 98.25 9 THR B O 1
ATOM 1030 N N . PHE B 1 10 ? 5.887 0.363 -3.986 1 98.5 10 PHE B N 1
ATOM 1031 C CA . PHE B 1 10 ? 5.559 -0.058 -2.629 1 98.5 10 PHE B CA 1
ATOM 1032 C C . PHE B 1 10 ? 6.824 -0.245 -1.801 1 98.5 10 PHE B C 1
ATOM 1034 O O . PHE B 1 10 ? 7.844 -0.714 -2.312 1 98.5 10 PHE B O 1
ATOM 1041 N N . SER B 1 11 ? 6.746 0.051 -0.538 1 97.38 11 SER B N 1
ATOM 1042 C CA . SER B 1 11 ? 7.785 -0.307 0.425 1 97.38 11 SER B CA 1
ATOM 1043 C C . SER B 1 11 ? 7.188 -0.579 1.803 1 97.38 11 SER B C 1
ATOM 1045 O O . SER B 1 11 ? 6.188 0.032 2.184 1 97.38 11 SER B O 1
ATOM 1047 N N . SER B 1 12 ? 7.762 -1.421 2.484 1 97.5 12 SER B N 1
ATOM 1048 C CA . SER B 1 12 ? 7.418 -1.709 3.873 1 97.5 12 SER B CA 1
ATOM 1049 C C . SER B 1 12 ? 8.617 -2.27 4.633 1 97.5 12 SER B C 1
ATOM 1051 O O . SER B 1 12 ? 9.367 -3.09 4.102 1 97.5 12 SER B O 1
ATOM 1053 N N . TRP B 1 13 ? 8.742 -1.764 5.812 1 95.94 13 TRP B N 1
ATOM 1054 C CA . TRP B 1 13 ? 9.805 -2.26 6.676 1 95.94 13 TRP B CA 1
ATOM 1055 C C . TRP B 1 13 ? 9.461 -3.639 7.23 1 95.94 13 TRP B C 1
ATOM 1057 O O . TRP B 1 13 ? 8.344 -3.857 7.719 1 95.94 13 TRP B O 1
ATOM 1067 N N . LYS B 1 14 ? 10.383 -4.461 7.047 1 92.38 14 LYS B N 1
ATOM 1068 C CA . LYS B 1 14 ? 10.273 -5.781 7.664 1 92.38 14 LYS B CA 1
ATOM 1069 C C . LYS B 1 14 ? 11.164 -5.891 8.898 1 92.38 14 LYS B C 1
ATOM 1071 O O . LYS B 1 14 ? 11.789 -4.91 9.305 1 92.38 14 LYS B O 1
ATOM 1076 N N . LYS B 1 15 ? 11.352 -7.023 9.555 1 84.25 15 LYS B N 1
ATOM 1077 C CA . LYS B 1 15 ? 12.195 -7.211 10.727 1 84.25 15 LYS B CA 1
ATOM 1078 C C . LYS B 1 15 ? 13.672 -7.207 10.352 1 84.25 15 LYS B C 1
ATOM 1080 O O . LYS B 1 15 ? 14.031 -7.457 9.195 1 84.25 15 LYS B O 1
ATOM 1085 N N . GLU B 1 16 ? 14.516 -6.766 11.312 1 83.69 16 GLU B N 1
ATOM 1086 C CA . GLU B 1 16 ? 15.961 -6.953 11.234 1 83.69 16 GLU B CA 1
ATOM 1087 C C . GLU B 1 16 ? 16.562 -6.145 10.094 1 83.69 16 GLU B C 1
ATOM 1089 O O . GLU B 1 16 ? 17.359 -6.672 9.305 1 83.69 16 GLU B O 1
ATOM 1094 N N . HIS B 1 17 ? 16.172 -4.984 9.828 1 91.25 17 HIS B N 1
ATOM 1095 C CA . HIS B 1 17 ? 16.797 -4.051 8.898 1 91.25 17 HIS B CA 1
ATOM 1096 C C . HIS B 1 17 ? 16.469 -4.402 7.453 1 91.25 17 HIS B C 1
ATOM 1098 O O . HIS B 1 17 ? 17.203 -4.039 6.535 1 91.25 17 HIS B O 1
ATOM 1104 N N . VAL B 1 18 ? 15.438 -5.156 7.277 1 94.62 18 VAL B N 1
ATOM 1105 C CA . VAL B 1 18 ? 15.055 -5.562 5.926 1 94.62 18 VAL B CA 1
ATOM 1106 C C . VAL B 1 18 ? 13.836 -4.758 5.477 1 94.62 18 VAL B C 1
ATOM 1108 O O . VAL B 1 18 ? 12.906 -4.539 6.254 1 94.62 18 VAL B O 1
ATOM 1111 N N . ILE B 1 19 ? 13.891 -4.348 4.234 1 95.38 19 ILE B N 1
ATOM 1112 C CA . ILE B 1 19 ? 12.758 -3.682 3.602 1 95.38 19 ILE B CA 1
ATOM 1113 C C . ILE B 1 19 ? 12.289 -4.496 2.4 1 95.38 19 ILE B C 1
ATOM 1115 O O . ILE B 1 19 ? 13.102 -5.066 1.671 1 95.38 19 ILE B O 1
ATOM 1119 N N . VAL B 1 20 ? 11.008 -4.633 2.246 1 96.5 20 VAL B N 1
ATOM 1120 C CA . VAL B 1 20 ? 10.422 -5.223 1.048 1 96.5 20 VAL B CA 1
ATOM 1121 C C . VAL B 1 20 ? 9.922 -4.117 0.12 1 96.5 20 VAL B C 1
ATOM 1123 O O . VAL B 1 20 ? 9.352 -3.125 0.577 1 96.5 20 VAL B O 1
ATOM 1126 N N . THR B 1 21 ? 10.195 -4.234 -1.149 1 97 21 THR B N 1
ATOM 1127 C CA . THR B 1 21 ? 9.695 -3.287 -2.139 1 97 21 THR B CA 1
ATOM 1128 C C . THR B 1 21 ? 8.922 -4.008 -3.236 1 97 21 THR B C 1
ATOM 1130 O O . THR B 1 21 ? 9.164 -5.184 -3.504 1 97 21 THR B O 1
ATOM 1133 N N . GLY B 1 22 ? 7.914 -3.373 -3.764 1 97.44 22 GLY B N 1
ATOM 1134 C CA . GLY B 1 22 ? 7.254 -3.729 -5.008 1 97.44 22 GLY B CA 1
ATOM 1135 C C . GLY B 1 22 ? 7.492 -2.727 -6.121 1 97.44 22 GLY B C 1
ATOM 1136 O O . GLY B 1 22 ? 7.676 -1.535 -5.859 1 97.44 22 GLY B O 1
ATOM 1137 N N . SER B 1 23 ? 7.465 -3.219 -7.324 1 97.25 23 SER B N 1
ATOM 1138 C CA . SER B 1 23 ? 7.742 -2.322 -8.445 1 97.25 23 SER B CA 1
ATOM 1139 C C . SER B 1 23 ? 6.855 -2.641 -9.641 1 97.25 23 SER B C 1
ATOM 1141 O O . SER B 1 23 ? 6.211 -3.691 -9.68 1 97.25 23 SER B O 1
ATOM 1143 N N . TYR B 1 24 ? 6.871 -1.686 -10.523 1 96.94 24 TYR B N 1
ATOM 1144 C CA . TYR B 1 24 ? 6.035 -1.751 -11.719 1 96.94 24 TYR B CA 1
ATOM 1145 C C . TYR B 1 24 ? 6.469 -2.896 -12.625 1 96.94 24 TYR B C 1
ATOM 1147 O O . TYR B 1 24 ? 5.672 -3.398 -13.422 1 96.94 24 TYR B O 1
ATOM 1155 N N . ASP B 1 25 ? 7.637 -3.404 -12.508 1 95.19 25 ASP B N 1
ATOM 1156 C CA . ASP B 1 25 ? 8.156 -4.496 -13.328 1 95.19 25 ASP B CA 1
ATOM 1157 C C . ASP B 1 25 ? 7.727 -5.852 -12.766 1 95.19 25 ASP B C 1
ATOM 1159 O O . ASP B 1 25 ? 8.297 -6.883 -13.117 1 95.19 25 ASP B O 1
ATOM 1163 N N . GLN B 1 26 ? 6.875 -5.906 -11.875 1 96.44 26 GLN B N 1
ATOM 1164 C CA . GLN B 1 26 ? 6.246 -7.094 -11.305 1 96.44 26 GLN B CA 1
ATOM 1165 C C . GLN B 1 26 ? 7.207 -7.84 -10.391 1 96.44 26 GLN B C 1
ATOM 1167 O O . GLN B 1 26 ? 7.078 -9.047 -10.195 1 96.44 26 GLN B O 1
ATOM 1172 N N . HIS B 1 27 ? 8.18 -7.133 -9.836 1 96.56 27 HIS B N 1
ATOM 1173 C CA . HIS B 1 27 ? 9.133 -7.773 -8.938 1 96.56 27 HIS B CA 1
ATOM 1174 C C . HIS B 1 27 ? 8.922 -7.312 -7.496 1 96.56 27 HIS B C 1
ATOM 1176 O O . HIS B 1 27 ? 8.609 -6.145 -7.254 1 96.56 27 HIS B O 1
ATOM 1182 N N . ILE B 1 28 ? 9.094 -8.25 -6.617 1 97 28 ILE B N 1
ATOM 1183 C CA . ILE B 1 28 ? 9.281 -8.008 -5.191 1 97 28 ILE B CA 1
ATOM 1184 C C . ILE B 1 28 ? 10.758 -8.172 -4.832 1 97 28 ILE B C 1
ATOM 1186 O O . ILE B 1 28 ? 11.398 -9.141 -5.238 1 97 28 ILE B O 1
ATOM 1190 N N . ARG B 1 29 ? 11.305 -7.199 -4.141 1 96.06 29 ARG B N 1
ATOM 1191 C CA . ARG B 1 29 ? 12.703 -7.254 -3.729 1 96.06 29 ARG B CA 1
ATOM 1192 C C . ARG B 1 29 ? 12.836 -7.016 -2.229 1 96.06 29 ARG B C 1
ATOM 1194 O O . ARG B 1 29 ? 12.156 -6.16 -1.663 1 96.06 29 ARG B O 1
ATOM 1201 N N . LEU B 1 30 ? 13.664 -7.809 -1.641 1 95.19 30 LEU B N 1
ATOM 1202 C CA . LEU B 1 30 ? 14.062 -7.605 -0.251 1 95.19 30 LEU B CA 1
ATOM 1203 C C . LEU B 1 30 ? 15.477 -7.039 -0.164 1 95.19 30 LEU B C 1
ATOM 1205 O O . LEU B 1 30 ? 16.391 -7.516 -0.85 1 95.19 30 LEU B O 1
ATOM 1209 N N . PHE B 1 31 ? 15.602 -5.996 0.622 1 93.94 31 PHE B N 1
ATOM 1210 C CA . PHE B 1 31 ? 16.906 -5.387 0.818 1 93.94 31 PHE B CA 1
ATOM 1211 C C . PHE B 1 31 ? 17.281 -5.371 2.295 1 93.94 31 PHE B C 1
ATOM 1213 O O . PHE B 1 31 ? 16.438 -5.105 3.152 1 93.94 31 PHE B O 1
ATOM 1220 N N . ASP B 1 32 ? 18.516 -5.672 2.588 1 93.38 32 ASP B N 1
ATOM 1221 C CA . ASP B 1 32 ? 19.109 -5.32 3.875 1 93.38 32 ASP B CA 1
ATOM 1222 C C . ASP B 1 32 ? 19.562 -3.865 3.891 1 93.38 32 ASP B C 1
ATOM 1224 O O . ASP B 1 32 ? 20.453 -3.48 3.133 1 93.38 32 ASP B O 1
ATOM 1228 N N . MET B 1 33 ? 18.969 -3.1 4.727 1 88.62 33 MET B N 1
ATOM 1229 C CA . MET B 1 33 ? 19.203 -1.657 4.703 1 88.62 33 MET B CA 1
ATOM 1230 C C . MET B 1 33 ? 20.609 -1.323 5.152 1 88.62 33 MET B C 1
ATOM 1232 O O . MET B 1 33 ? 21.094 -0.203 4.949 1 88.62 33 MET B O 1
ATOM 1236 N N . ARG B 1 34 ? 21.375 -2.33 5.691 1 89.19 34 ARG B N 1
ATOM 1237 C CA . ARG B 1 34 ? 22.766 -2.139 6.082 1 89.19 34 ARG B CA 1
ATOM 1238 C C . ARG B 1 34 ? 23.703 -2.363 4.902 1 89.19 34 ARG B C 1
ATOM 1240 O O . ARG B 1 34 ? 24.844 -1.921 4.922 1 89.19 34 ARG B O 1
ATOM 1247 N N . LYS B 1 35 ? 23.219 -3.07 3.943 1 83.88 35 LYS B N 1
ATOM 1248 C CA . LYS B 1 35 ? 23.938 -3.375 2.707 1 83.88 35 LYS B CA 1
ATOM 1249 C C . LYS B 1 35 ? 23.016 -3.271 1.498 1 83.88 35 LYS B C 1
ATOM 1251 O O . LYS B 1 35 ? 22.703 -4.281 0.861 1 83.88 35 LYS B O 1
ATOM 1256 N N . SER B 1 36 ? 22.734 -2.113 1.036 1 80.19 36 SER B N 1
ATOM 1257 C CA . SER B 1 36 ? 21.594 -1.96 0.145 1 80.19 36 SER B CA 1
ATOM 1258 C C . SER B 1 36 ? 22.031 -1.909 -1.315 1 80.19 36 SER B C 1
ATOM 1260 O O . SER B 1 36 ? 21.219 -1.622 -2.201 1 80.19 36 SER B O 1
ATOM 1262 N N . LYS B 1 37 ? 23.203 -2.238 -1.601 1 82.75 37 LYS B N 1
ATOM 1263 C CA . LYS B 1 37 ? 23.688 -2.201 -2.979 1 82.75 37 LYS B CA 1
ATOM 1264 C C . LYS B 1 37 ? 22.984 -3.252 -3.834 1 82.75 37 LYS B C 1
ATOM 1266 O O . LYS B 1 37 ? 22.625 -2.984 -4.98 1 82.75 37 LYS B O 1
ATOM 1271 N N . GLU B 1 38 ? 22.766 -4.41 -3.213 1 88.81 38 GLU B N 1
ATOM 1272 C CA . GLU B 1 38 ? 22.078 -5.484 -3.91 1 88.81 38 GLU B CA 1
ATOM 1273 C C . GLU B 1 38 ? 20.938 -6.047 -3.062 1 88.81 38 GLU B C 1
ATOM 1275 O O . GLU B 1 38 ? 21.031 -6.094 -1.834 1 88.81 38 GLU B O 1
ATOM 1280 N N . PRO B 1 39 ? 19.938 -6.488 -3.795 1 92.94 39 PRO B N 1
ATOM 1281 C CA . PRO B 1 39 ? 18.859 -7.094 -3.025 1 92.94 39 PRO B CA 1
ATOM 1282 C C . PRO B 1 39 ? 19.234 -8.445 -2.426 1 92.94 39 PRO B C 1
ATOM 1284 O O . PRO B 1 39 ? 20.047 -9.172 -3.006 1 92.94 39 PRO B O 1
ATOM 1287 N N . LEU B 1 40 ? 18.703 -8.695 -1.24 1 92.62 40 LEU B N 1
ATOM 1288 C CA . LEU B 1 40 ? 18.844 -10.008 -0.612 1 92.62 40 LEU B CA 1
ATOM 1289 C C . LEU B 1 40 ? 18.094 -11.078 -1.406 1 92.62 40 LEU B C 1
ATOM 1291 O O . LEU B 1 40 ? 18.562 -12.219 -1.498 1 92.62 40 LEU B O 1
ATOM 1295 N N . LYS B 1 41 ? 16.984 -10.695 -1.893 1 93.94 41 LYS B N 1
ATOM 1296 C CA . LYS B 1 41 ? 16.094 -11.586 -2.629 1 93.94 41 LYS B CA 1
ATOM 1297 C C . LYS B 1 41 ? 15.289 -10.82 -3.682 1 93.94 41 LYS B C 1
ATOM 1299 O O . LYS B 1 41 ? 14.891 -9.68 -3.453 1 93.94 41 LYS B O 1
ATOM 1304 N N . VAL B 1 42 ? 15.125 -11.5 -4.805 1 95.12 42 VAL B N 1
ATOM 1305 C CA . VAL B 1 42 ? 14.289 -10.969 -5.879 1 95.12 42 VAL B CA 1
ATOM 1306 C C . VAL B 1 42 ? 13.297 -12.031 -6.34 1 95.12 42 VAL B C 1
ATOM 1308 O O . VAL B 1 42 ? 13.68 -13.164 -6.613 1 95.12 42 VAL B O 1
ATOM 1311 N N . ASN B 1 43 ? 12.047 -11.648 -6.371 1 95.69 43 ASN B N 1
ATOM 1312 C CA . ASN B 1 43 ? 11 -12.539 -6.863 1 95.69 43 ASN B CA 1
ATOM 1313 C C . ASN B 1 43 ? 10.117 -11.844 -7.902 1 95.69 43 ASN B C 1
ATOM 1315 O O . ASN B 1 43 ? 9.648 -10.727 -7.676 1 95.69 43 ASN B O 1
ATOM 1319 N N . GLU B 1 44 ? 10 -12.516 -8.977 1 94.88 44 GLU B N 1
ATOM 1320 C CA . GLU B 1 44 ? 9.016 -12.031 -9.945 1 94.88 44 GLU B CA 1
ATOM 1321 C C . GLU B 1 44 ? 7.633 -12.609 -9.664 1 94.88 44 GLU B C 1
ATOM 1323 O O . GLU B 1 44 ? 7.484 -13.82 -9.492 1 94.88 44 GLU B O 1
ATOM 1328 N N . VAL B 1 45 ? 6.656 -11.742 -9.492 1 95.19 45 VAL B N 1
ATOM 1329 C CA . VAL B 1 45 ? 5.273 -12.203 -9.383 1 95.19 45 VAL B CA 1
ATOM 1330 C C . VAL B 1 45 ? 4.73 -12.555 -10.766 1 95.19 45 VAL B C 1
ATOM 1332 O O . VAL B 1 45 ? 4.738 -11.719 -11.672 1 95.19 45 VAL B O 1
ATOM 1335 N N . SER B 1 46 ? 4.355 -13.758 -10.922 1 87.81 46 SER B N 1
ATOM 1336 C CA . SER B 1 46 ? 3.816 -14.203 -12.203 1 87.81 46 SER B CA 1
ATOM 1337 C C . SER B 1 46 ? 2.406 -13.672 -12.43 1 87.81 46 SER B C 1
ATOM 1339 O O . SER B 1 46 ? 1.458 -14.117 -11.781 1 87.81 46 SER B O 1
ATOM 1341 N N . LEU B 1 47 ? 2.326 -12.664 -13.273 1 88.25 47 LEU B N 1
ATOM 1342 C CA . LEU B 1 47 ? 1.036 -12.07 -13.594 1 88.25 47 LEU B CA 1
ATOM 1343 C C . LEU B 1 47 ? 0.714 -12.234 -15.078 1 88.25 47 LEU B C 1
ATOM 1345 O O . LEU B 1 47 ? 1.581 -12.039 -15.93 1 88.25 47 LEU B O 1
ATOM 1349 N N . PRO B 1 48 ? -0.509 -12.711 -15.398 1 82.88 48 PRO B N 1
ATOM 1350 C CA . PRO B 1 48 ? -0.882 -12.82 -16.812 1 82.88 48 PRO B CA 1
ATOM 1351 C C . PRO B 1 48 ? -0.898 -11.477 -17.531 1 82.88 48 PRO B C 1
ATOM 1353 O O . PRO B 1 48 ? -0.708 -11.414 -18.75 1 82.88 48 PRO B O 1
ATOM 1356 N N . THR B 1 49 ? -1.245 -10.492 -16.844 1 83.31 49 THR B N 1
ATOM 1357 C CA . THR B 1 49 ? -1.265 -9.125 -17.359 1 83.31 49 THR B CA 1
ATOM 1358 C C . THR B 1 49 ? -0.333 -8.227 -16.547 1 83.31 49 THR B C 1
ATOM 1360 O O . THR B 1 49 ? -0.25 -8.352 -15.32 1 83.31 49 THR B O 1
ATOM 1363 N N . SER B 1 50 ? 0.307 -7.387 -17.375 1 80.56 50 SER B N 1
ATOM 1364 C CA . SER B 1 50 ? 1.192 -6.441 -16.703 1 80.56 50 SER B CA 1
ATOM 1365 C C . SER B 1 50 ? 0.435 -5.613 -15.672 1 80.56 50 SER B C 1
ATOM 1367 O O . SER B 1 50 ? -0.666 -5.133 -15.945 1 80.56 50 SER B O 1
ATOM 1369 N N . GLY B 1 51 ? 0.842 -5.523 -14.461 1 87.88 51 GLY B N 1
ATOM 1370 C CA . GLY B 1 51 ? 0.124 -4.773 -13.445 1 87.88 51 GLY B CA 1
ATOM 1371 C C . GLY B 1 51 ? 1.036 -4.168 -12.398 1 87.88 51 GLY B C 1
ATOM 1372 O O . GLY B 1 51 ? 0.665 -3.199 -11.727 1 87.88 51 GLY B O 1
ATOM 1373 N N . GLY B 1 52 ? 2.324 -4.691 -12.242 1 96.25 52 GLY B N 1
ATOM 1374 C CA . GLY B 1 52 ? 3.197 -4.25 -11.172 1 96.25 52 GLY B CA 1
ATOM 1375 C C . GLY B 1 52 ? 2.744 -4.719 -9.805 1 96.25 52 GLY B C 1
ATOM 1376 O O . GLY B 1 52 ? 1.669 -5.309 -9.664 1 96.25 52 GLY B O 1
ATOM 1377 N N . VAL B 1 53 ? 3.582 -4.52 -8.766 1 98.12 53 VAL B N 1
ATOM 1378 C CA . VAL B 1 53 ? 3.262 -4.852 -7.379 1 98.12 53 VAL B CA 1
ATOM 1379 C C . VAL B 1 53 ? 3.023 -3.572 -6.582 1 98.12 53 VAL B C 1
ATOM 1381 O O . VAL B 1 53 ? 3.975 -2.912 -6.156 1 98.12 53 VAL B O 1
ATOM 1384 N N . TRP B 1 54 ? 1.809 -3.264 -6.25 1 98.56 54 TRP B N 1
ATOM 1385 C CA . TRP B 1 54 ? 1.448 -1.956 -5.711 1 98.56 54 TRP B CA 1
ATOM 1386 C C . TRP B 1 54 ? 1.221 -2.033 -4.203 1 98.56 54 TRP B C 1
ATOM 1388 O O . TRP B 1 54 ? 1.187 -1.006 -3.523 1 98.56 54 TRP B O 1
ATOM 1398 N N . HIS B 1 55 ? 1.003 -3.195 -3.701 1 98.75 55 HIS B N 1
ATOM 1399 C CA . HIS B 1 55 ? 0.784 -3.42 -2.277 1 98.75 55 HIS B CA 1
ATOM 1400 C C . HIS B 1 55 ? 1.146 -4.848 -1.882 1 98.75 55 HIS B C 1
ATOM 1402 O O . HIS B 1 55 ? 0.878 -5.789 -2.631 1 98.75 55 HIS B O 1
ATOM 1408 N N . ILE B 1 56 ? 1.712 -4.945 -0.766 1 98.31 56 ILE B N 1
ATOM 1409 C CA . ILE B 1 56 ? 1.977 -6.246 -0.167 1 98.31 56 ILE B CA 1
ATOM 1410 C C . ILE B 1 56 ? 1.599 -6.223 1.312 1 98.31 56 ILE B C 1
ATOM 1412 O O . ILE B 1 56 ? 1.92 -5.27 2.025 1 98.31 56 ILE B O 1
ATOM 1416 N N . GLU B 1 57 ? 0.933 -7.25 1.734 1 97.44 57 GLU B N 1
ATOM 1417 C CA . GLU B 1 57 ? 0.616 -7.398 3.152 1 97.44 57 GLU B CA 1
ATOM 1418 C C . GLU B 1 57 ? 0.896 -8.82 3.637 1 97.44 57 GLU B C 1
ATOM 1420 O O . GLU B 1 57 ? 0.601 -9.789 2.936 1 97.44 57 GLU B O 1
ATOM 1425 N N . ASP B 1 58 ? 1.532 -8.883 4.797 1 96.31 58 ASP B N 1
ATOM 1426 C CA . ASP B 1 58 ? 1.684 -10.188 5.434 1 96.31 58 ASP B CA 1
ATOM 1427 C C . ASP B 1 58 ? 0.333 -10.734 5.883 1 96.31 58 ASP B C 1
ATOM 1429 O O . ASP B 1 58 ? -0.517 -9.992 6.371 1 96.31 58 ASP B O 1
ATOM 1433 N N . CYS B 1 59 ? 0.193 -12.031 5.727 1 96.06 59 CYS B N 1
ATOM 1434 C CA . CYS B 1 59 ? -1.055 -12.656 6.148 1 96.06 59 CYS B CA 1
ATOM 1435 C C . CYS B 1 59 ? -0.843 -14.133 6.473 1 96.06 59 CYS B C 1
ATOM 1437 O O . CYS B 1 59 ? 0.29 -14.617 6.469 1 96.06 59 CYS B O 1
ATOM 1439 N N . HIS B 1 60 ? -1.888 -14.711 6.953 1 95.19 60 HIS B N 1
ATOM 1440 C CA . HIS B 1 60 ? -1.923 -16.141 7.188 1 95.19 60 HIS B CA 1
ATOM 1441 C C . HIS B 1 60 ? -3.023 -16.812 6.367 1 95.19 60 HIS B C 1
ATOM 1443 O O . HIS B 1 60 ? -4.117 -16.266 6.223 1 95.19 60 HIS B O 1
ATOM 1449 N N . HIS B 1 61 ? -2.697 -17.859 5.75 1 93.88 61 HIS B N 1
ATOM 1450 C CA . HIS B 1 61 ? -3.645 -18.672 4.992 1 93.88 61 HIS B CA 1
ATOM 1451 C C . HIS B 1 61 ? -3.367 -20.156 5.18 1 93.88 61 HIS B C 1
ATOM 1453 O O . HIS B 1 61 ? -2.227 -20.594 5.043 1 93.88 61 HIS B O 1
ATOM 1459 N N . SER B 1 62 ? -4.449 -20.984 5.547 1 93 62 SER B N 1
ATOM 1460 C CA . SER B 1 62 ? -4.34 -22.422 5.789 1 93 62 SER B CA 1
ATOM 1461 C C . SER B 1 62 ? -3.258 -22.719 6.82 1 93 62 SER B C 1
ATOM 1463 O O . SER B 1 62 ? -2.439 -23.625 6.625 1 93 62 SER B O 1
ATOM 1465 N N . GLY B 1 63 ? -3.145 -21.859 7.816 1 93.5 63 GLY B N 1
ATOM 1466 C CA . GLY B 1 63 ? -2.238 -22.047 8.938 1 93.5 63 GLY B CA 1
ATOM 1467 C C . GLY B 1 63 ? -0.797 -21.703 8.609 1 93.5 63 GLY B C 1
ATOM 1468 O O . GLY B 1 63 ? 0.103 -21.938 9.414 1 93.5 63 GLY B O 1
ATOM 1469 N N . LYS B 1 64 ? -0.58 -21.25 7.484 1 95.75 64 LYS B N 1
ATOM 1470 C CA . LYS B 1 64 ? 0.783 -20.938 7.059 1 95.75 64 LYS B CA 1
ATOM 1471 C C . LYS B 1 64 ? 0.978 -19.438 6.887 1 95.75 64 LYS B C 1
ATOM 1473 O O . LYS B 1 64 ? 0.045 -18.734 6.508 1 95.75 64 LYS B O 1
ATOM 1478 N N . GLN B 1 65 ? 2.176 -18.969 7.133 1 96.19 65 GLN B N 1
ATOM 1479 C CA . GLN B 1 65 ? 2.547 -17.594 6.836 1 96.19 65 GLN B CA 1
ATOM 1480 C C . GLN B 1 65 ? 2.59 -17.344 5.328 1 96.19 65 GLN B C 1
ATOM 1482 O O . GLN B 1 65 ? 3.182 -18.125 4.586 1 96.19 65 GLN B O 1
ATOM 1487 N N . CYS B 1 66 ? 1.917 -16.328 4.898 1 97.06 66 CYS B N 1
ATOM 1488 C CA . CYS B 1 66 ? 1.868 -15.977 3.484 1 97.06 66 CYS B CA 1
ATOM 1489 C C . CYS B 1 66 ? 1.84 -14.461 3.299 1 97.06 66 CYS B C 1
ATOM 1491 O O . CYS B 1 66 ? 2.041 -13.711 4.258 1 97.06 66 CYS B O 1
ATOM 1493 N N . HIS B 1 67 ? 1.796 -14.031 2.027 1 97.25 67 HIS B N 1
ATOM 1494 C CA . HIS B 1 67 ? 1.63 -12.633 1.63 1 97.25 67 HIS B CA 1
ATOM 1495 C C . HIS B 1 67 ? 0.517 -12.484 0.599 1 97.25 67 HIS B C 1
ATOM 1497 O O . HIS B 1 67 ? 0.249 -13.406 -0.172 1 97.25 67 HIS B O 1
ATOM 1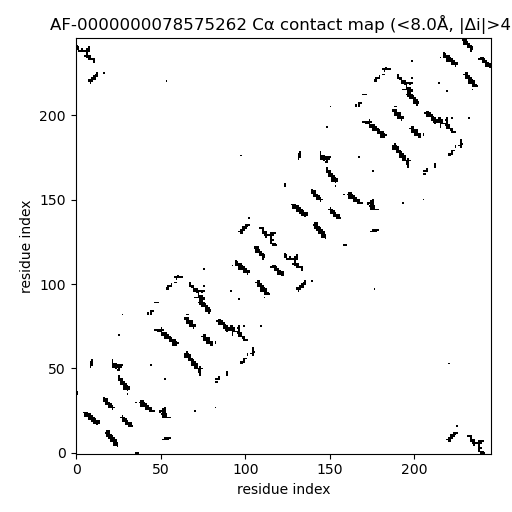503 N N . ILE B 1 68 ? -0.115 -11.438 0.639 1 98 68 ILE B N 1
ATOM 1504 C CA . ILE B 1 68 ? -1.077 -11.078 -0.398 1 98 68 ILE B CA 1
ATOM 1505 C C . ILE B 1 68 ? -0.641 -9.781 -1.079 1 98 68 ILE B C 1
ATOM 1507 O O . ILE B 1 68 ? -0.167 -8.852 -0.418 1 98 68 ILE B O 1
ATOM 1511 N N . ALA B 1 69 ? -0.754 -9.727 -2.375 1 98.31 69 ALA B N 1
ATOM 1512 C CA . ALA B 1 69 ? -0.298 -8.57 -3.141 1 98.31 69 ALA B CA 1
ATOM 1513 C C . ALA B 1 69 ? -1.406 -8.039 -4.047 1 98.31 69 ALA B C 1
ATOM 1515 O O . ALA B 1 69 ? -2.203 -8.82 -4.582 1 98.31 69 ALA B O 1
ATOM 1516 N N . ALA B 1 70 ? -1.506 -6.758 -4.199 1 98.69 70 ALA B N 1
ATOM 1517 C CA . ALA B 1 70 ? -2.328 -6.082 -5.199 1 98.69 70 ALA B CA 1
ATOM 1518 C C . ALA B 1 70 ? -1.498 -5.684 -6.418 1 98.69 70 ALA B C 1
ATOM 1520 O O . ALA B 1 70 ? -0.477 -5.004 -6.281 1 98.69 70 ALA B O 1
ATOM 1521 N N . CYS B 1 71 ? -1.989 -6.016 -7.621 1 98.44 71 CYS B N 1
ATOM 1522 C CA . CYS B 1 71 ? -1.151 -5.906 -8.812 1 98.44 71 CYS B CA 1
ATOM 1523 C C . CYS B 1 71 ? -1.904 -5.227 -9.945 1 98.44 71 CYS B C 1
ATOM 1525 O O . CYS B 1 71 ? -1.83 -5.664 -11.102 1 98.44 71 CYS B O 1
ATOM 1527 N N . MET B 1 72 ? -2.549 -4.145 -9.68 1 97.81 72 MET B N 1
ATOM 1528 C CA . MET B 1 72 ? -3.219 -3.301 -10.664 1 97.81 72 MET B CA 1
ATOM 1529 C C . MET B 1 72 ? -4.035 -4.145 -11.633 1 97.81 72 MET B C 1
ATOM 1531 O O . MET B 1 72 ? -4.969 -4.84 -11.234 1 97.81 72 MET B O 1
ATOM 1535 N N . TYR B 1 73 ? -3.656 -4.25 -12.898 1 97.25 73 TYR B N 1
ATOM 1536 C CA . TYR B 1 73 ? -4.367 -5.059 -13.883 1 97.25 73 TYR B CA 1
ATOM 1537 C C . TYR B 1 73 ? -4.227 -6.543 -13.57 1 97.25 73 TYR B C 1
ATOM 1539 O O . TYR B 1 73 ? -5.074 -7.348 -13.961 1 97.25 73 TYR B O 1
ATOM 1547 N N . GLY B 1 74 ? -3.256 -6.945 -12.875 1 97 74 GLY B N 1
ATOM 1548 C CA . GLY B 1 74 ? -2.982 -8.336 -12.562 1 97 74 GLY B CA 1
ATOM 1549 C C . GLY B 1 74 ? -3.875 -8.891 -11.461 1 97 74 GLY B C 1
ATOM 1550 O O . GLY B 1 74 ? -3.889 -10.094 -11.211 1 97 74 GLY B O 1
ATOM 1551 N N . GLY B 1 75 ? -4.656 -8.047 -10.828 1 97.81 75 GLY B N 1
ATOM 1552 C CA . GLY B 1 75 ? -5.508 -8.492 -9.734 1 97.81 75 GLY B CA 1
ATOM 1553 C C . GLY B 1 75 ? -4.75 -8.719 -8.438 1 97.81 75 GLY B C 1
ATOM 1554 O O . GLY B 1 75 ? -3.826 -7.973 -8.117 1 97.81 75 GLY B O 1
ATOM 1555 N N . TRP B 1 76 ? -5.289 -9.609 -7.609 1 97.75 76 TRP B N 1
ATOM 1556 C CA . TRP B 1 76 ? -4.566 -9.961 -6.391 1 97.75 76 TRP B CA 1
ATOM 1557 C C . TRP B 1 76 ? -3.867 -11.305 -6.547 1 97.75 76 TRP B C 1
ATOM 1559 O O . TRP B 1 76 ? -4.305 -12.156 -7.324 1 97.75 76 TRP B O 1
ATOM 1569 N N . THR B 1 77 ? -2.766 -11.516 -5.848 1 97.38 77 THR B N 1
ATOM 1570 C CA . THR B 1 77 ? -1.971 -12.734 -5.832 1 97.38 77 THR B CA 1
ATOM 1571 C C . THR B 1 77 ? -1.607 -13.125 -4.406 1 97.38 77 THR B C 1
ATOM 1573 O O . THR B 1 77 ? -1.081 -12.312 -3.646 1 97.38 77 THR B O 1
ATOM 1576 N N . LEU B 1 78 ? -1.981 -14.305 -4.012 1 97 78 LEU B N 1
ATOM 1577 C CA . LEU B 1 78 ? -1.534 -14.898 -2.756 1 97 78 LEU B CA 1
ATOM 1578 C C . LEU B 1 78 ? -0.175 -15.57 -2.926 1 97 78 LEU B C 1
ATOM 1580 O O . LEU B 1 78 ? 0.012 -16.375 -3.836 1 97 78 LEU B O 1
ATOM 1584 N N . LEU B 1 79 ? 0.738 -15.164 -2.094 1 97.44 79 LEU B N 1
ATOM 1585 C CA . LEU B 1 79 ? 2.113 -15.641 -2.176 1 97.44 79 LEU B CA 1
ATOM 1586 C C . LEU B 1 79 ? 2.484 -16.438 -0.93 1 97.44 79 LEU B C 1
ATOM 1588 O O . LEU B 1 79 ? 2.018 -16.141 0.169 1 97.44 79 LEU B O 1
ATOM 1592 N N . ASP B 1 80 ? 3.334 -17.406 -1.08 1 97.06 80 ASP B N 1
ATOM 1593 C CA . ASP B 1 80 ? 3.816 -18.141 0.094 1 97.06 80 ASP B CA 1
ATOM 1594 C C . ASP B 1 80 ? 4.91 -17.344 0.81 1 97.06 80 ASP B C 1
ATOM 1596 O O . ASP B 1 80 ? 5.168 -16.188 0.477 1 97.06 80 ASP B O 1
ATOM 1600 N N . GLU B 1 81 ? 5.512 -17.922 1.792 1 95.69 81 GLU B N 1
ATOM 1601 C CA . GLU B 1 81 ? 6.52 -17.234 2.6 1 95.69 81 GLU B CA 1
ATOM 1602 C C . GLU B 1 81 ? 7.703 -16.797 1.745 1 95.69 81 GLU B C 1
ATOM 1604 O O . GLU B 1 81 ? 8.32 -15.758 2.012 1 95.69 81 GLU B O 1
ATOM 1609 N N . GLY B 1 82 ? 7.969 -17.516 0.719 1 95 82 GLY B N 1
ATOM 1610 C CA . GLY B 1 82 ? 9.07 -17.219 -0.175 1 95 82 GLY B CA 1
ATOM 1611 C C . GLY B 1 82 ? 8.672 -16.297 -1.318 1 95 82 GLY B C 1
ATOM 1612 O O . GLY B 1 82 ? 9.438 -16.125 -2.27 1 95 82 GLY B O 1
ATOM 1613 N N . PHE B 1 83 ? 7.449 -15.805 -1.359 1 96.5 83 PHE B N 1
ATOM 1614 C CA . PHE B 1 83 ? 6.906 -14.867 -2.338 1 96.5 83 PHE B CA 1
ATOM 1615 C C . PHE B 1 83 ? 6.648 -15.562 -3.668 1 96.5 83 PHE B C 1
ATOM 1617 O O . PHE B 1 83 ? 6.676 -14.922 -4.723 1 96.5 83 PHE B O 1
ATOM 1624 N N . ASP B 1 84 ? 6.504 -16.859 -3.584 1 95.62 84 ASP B N 1
ATOM 1625 C CA . ASP B 1 84 ? 6.023 -17.578 -4.762 1 95.62 84 ASP B CA 1
ATOM 1626 C C . ASP B 1 84 ? 4.496 -17.609 -4.801 1 95.62 84 ASP B C 1
ATOM 1628 O O . ASP B 1 84 ? 3.848 -17.781 -3.768 1 95.62 84 ASP B O 1
ATOM 1632 N N . THR B 1 85 ? 3.973 -17.578 -5.992 1 95.81 85 THR B N 1
ATOM 1633 C CA . THR B 1 85 ? 2.525 -17.5 -6.16 1 95.81 85 THR B CA 1
ATOM 1634 C C . THR B 1 85 ? 1.862 -18.812 -5.758 1 95.81 85 THR B C 1
ATOM 1636 O O . THR B 1 85 ? 2.283 -19.875 -6.191 1 95.81 85 THR B O 1
ATOM 1639 N N . ILE B 1 86 ? 0.893 -18.734 -4.93 1 94.94 86 ILE B N 1
ATOM 1640 C CA . ILE B 1 86 ? 0.036 -19.828 -4.508 1 94.94 86 ILE B CA 1
ATOM 1641 C C . ILE B 1 86 ? -1.278 -19.797 -5.281 1 94.94 86 ILE B C 1
ATOM 1643 O O . ILE B 1 86 ? -1.76 -20.828 -5.754 1 94.94 86 ILE B O 1
ATOM 1647 N N . GLN B 1 87 ? -1.871 -18.688 -5.34 1 94.88 87 GLN B N 1
ATOM 1648 C CA . GLN B 1 87 ? -3.172 -18.422 -5.941 1 94.88 87 GLN B CA 1
ATOM 1649 C C . GLN B 1 87 ? -3.258 -16.984 -6.438 1 94.88 87 GLN B C 1
ATOM 1651 O O . GLN B 1 87 ? -2.629 -16.078 -5.871 1 94.88 87 GLN B O 1
ATOM 1656 N N . ALA B 1 88 ? -4.012 -16.781 -7.508 1 96.12 88 ALA B N 1
ATOM 1657 C CA . ALA B 1 88 ? -4.199 -15.438 -8.039 1 96.12 88 ALA B CA 1
ATOM 1658 C C . ALA B 1 88 ? -5.562 -15.297 -8.703 1 96.12 88 ALA B C 1
ATOM 1660 O O . ALA B 1 88 ? -6.191 -16.297 -9.07 1 96.12 88 ALA B O 1
ATOM 1661 N N . ASP B 1 89 ? -6.066 -14.078 -8.828 1 96.88 89 ASP B N 1
ATOM 1662 C CA . ASP B 1 89 ? -7.285 -13.742 -9.555 1 96.88 89 ASP B CA 1
ATOM 1663 C C . ASP B 1 89 ? -7.078 -12.508 -10.43 1 96.88 89 ASP B C 1
ATOM 1665 O O . ASP B 1 89 ? -7.312 -11.383 -9.992 1 96.88 89 ASP B O 1
ATOM 1669 N N . GLU B 1 90 ? -6.742 -12.734 -11.617 1 96.5 90 GLU B N 1
ATOM 1670 C CA . GLU B 1 90 ? -6.469 -11.664 -12.562 1 96.5 90 GLU B CA 1
ATOM 1671 C C . GLU B 1 90 ? -7.738 -10.875 -12.891 1 96.5 90 GLU B C 1
ATOM 1673 O O . GLU B 1 90 ? -7.688 -9.664 -13.094 1 96.5 90 GLU B O 1
ATOM 1678 N N . LYS B 1 91 ? -8.836 -11.547 -12.93 1 96.44 91 LYS B N 1
ATOM 1679 C CA . LYS B 1 91 ? -10.094 -10.906 -13.305 1 96.44 91 LYS B CA 1
ATOM 1680 C C . LYS B 1 91 ? -10.453 -9.781 -12.344 1 96.44 91 LYS B C 1
ATOM 1682 O O . LYS B 1 91 ? -11.078 -8.797 -12.734 1 96.44 91 LYS B O 1
ATOM 1687 N N . ALA B 1 92 ? -10.047 -9.906 -11.141 1 96.06 92 ALA B N 1
ATOM 1688 C CA . ALA B 1 92 ? -10.32 -8.891 -10.133 1 96.06 92 ALA B CA 1
ATOM 1689 C C . ALA B 1 92 ? -9.617 -7.578 -10.469 1 96.06 92 ALA B C 1
ATOM 1691 O O . ALA B 1 92 ? -9.945 -6.527 -9.906 1 96.06 92 ALA B O 1
ATOM 1692 N N . GLY B 1 93 ? -8.641 -7.605 -11.391 1 97.31 93 GLY B N 1
ATOM 1693 C CA . GLY B 1 93 ? -7.844 -6.434 -11.719 1 97.31 93 GLY B CA 1
ATOM 1694 C C . GLY B 1 93 ? -8.422 -5.613 -12.852 1 97.31 93 GLY B C 1
ATOM 1695 O O . GLY B 1 93 ? -7.855 -4.59 -13.242 1 97.31 93 GLY B O 1
ATOM 1696 N N . GLN B 1 94 ? -9.539 -6.023 -13.391 1 96.62 94 GLN B N 1
ATOM 1697 C CA . GLN B 1 94 ? -10.125 -5.387 -14.562 1 96.62 94 GLN B CA 1
ATOM 1698 C C . GLN B 1 94 ? -10.398 -3.906 -14.305 1 96.62 94 GLN B C 1
ATOM 1700 O O . GLN B 1 94 ? -10.328 -3.086 -15.227 1 96.62 94 GLN B O 1
ATOM 1705 N N . GLU B 1 95 ? -10.781 -3.617 -13.078 1 97 95 GLU B N 1
ATOM 1706 C CA . GLU B 1 95 ? -11.094 -2.242 -12.703 1 97 95 GLU B CA 1
ATOM 1707 C C . GLU B 1 95 ? -9.938 -1.601 -11.938 1 97 95 GLU B C 1
ATOM 1709 O O . GLU B 1 95 ? -10.156 -0.695 -11.125 1 97 95 GLU B O 1
ATOM 1714 N N . LEU B 1 96 ? -8.68 -2.031 -12.141 1 98 96 LEU B N 1
ATOM 1715 C CA . LEU B 1 96 ? -7.461 -1.534 -11.508 1 98 96 LEU B CA 1
ATOM 1716 C C . LEU B 1 96 ? -7.492 -1.766 -10 1 98 96 LEU B C 1
ATOM 1718 O O . LEU B 1 96 ? -8.133 -1.011 -9.266 1 98 96 LEU B O 1
ATOM 1722 N N . LEU B 1 97 ? -6.809 -2.793 -9.547 1 98.31 97 LEU B N 1
ATOM 1723 C CA . LEU B 1 97 ? -6.766 -3.234 -8.156 1 98.31 97 LEU B CA 1
ATOM 1724 C C . LEU B 1 97 ? -5.465 -2.807 -7.484 1 98.31 97 LEU B C 1
ATOM 1726 O O . LEU B 1 97 ? -4.395 -3.328 -7.812 1 98.31 97 LEU B O 1
ATOM 1730 N N . TYR B 1 98 ? -5.543 -1.862 -6.363 1 98.31 98 TYR B N 1
ATOM 1731 C CA . TYR B 1 98 ? -4.34 -1.288 -5.77 1 98.31 98 TYR B CA 1
ATOM 1732 C C . TYR B 1 98 ? -4.227 -1.658 -4.297 1 98.31 98 TYR B C 1
ATOM 1734 O O . TYR B 1 98 ? -3.164 -1.501 -3.691 1 98.31 98 TYR B O 1
ATOM 1742 N N . GLY B 1 99 ? -5.277 -2.08 -3.713 1 98.38 99 GLY B N 1
ATOM 1743 C CA . GLY B 1 99 ? -5.309 -2.455 -2.309 1 98.38 99 GLY B CA 1
ATOM 1744 C C . GLY B 1 99 ? -5.953 -3.809 -2.068 1 98.38 99 GLY B C 1
ATOM 1745 O O . GLY B 1 99 ? -6.938 -4.16 -2.723 1 98.38 99 GLY B O 1
ATOM 1746 N N . VAL B 1 100 ? -5.395 -4.508 -1.128 1 98.56 100 VAL B N 1
ATOM 1747 C CA . VAL B 1 100 ? -5.93 -5.809 -0.751 1 98.56 100 VAL B CA 1
ATOM 1748 C C . VAL B 1 100 ? -5.477 -6.168 0.663 1 98.56 100 VAL B C 1
ATOM 1750 O O . VAL B 1 100 ? -4.367 -5.816 1.072 1 98.56 100 VAL B O 1
ATOM 1753 N N . THR B 1 101 ? -6.328 -6.852 1.398 1 97.75 101 THR B N 1
ATOM 1754 C CA . THR B 1 101 ? -6.023 -7.309 2.75 1 97.75 101 THR B CA 1
ATOM 1755 C C . THR B 1 101 ? -6.773 -8.602 3.066 1 97.75 101 THR B C 1
ATOM 1757 O O . THR B 1 101 ? -7.828 -8.867 2.484 1 97.75 101 THR B O 1
ATOM 1760 N N . MET B 1 102 ? -6.164 -9.344 3.908 1 96 102 MET B N 1
ATOM 1761 C CA . MET B 1 102 ? -6.859 -10.523 4.422 1 96 102 MET B CA 1
ATOM 1762 C C . MET B 1 102 ? -7.527 -10.219 5.758 1 96 102 MET B C 1
ATOM 1764 O O . MET B 1 102 ? -6.848 -10.008 6.762 1 96 102 MET B O 1
ATOM 1768 N N . ALA B 1 103 ? -8.82 -10.273 5.742 1 94.44 103 ALA B N 1
ATOM 1769 C CA . ALA B 1 103 ? -9.578 -10.023 6.969 1 94.44 103 ALA B CA 1
ATOM 1770 C C . ALA B 1 103 ? -9.57 -11.25 7.875 1 94.44 103 ALA B C 1
ATOM 1772 O O . ALA B 1 103 ? -9.664 -11.125 9.102 1 94.44 103 ALA B O 1
ATOM 1773 N N . SER B 1 104 ? -9.523 -12.398 7.363 1 93 104 SER B N 1
ATOM 1774 C CA . SER B 1 104 ? -9.352 -13.695 8.023 1 93 104 SER B CA 1
ATOM 1775 C C . SER B 1 104 ? -8.586 -14.664 7.133 1 93 104 SER B C 1
ATOM 1777 O O . SER B 1 104 ? -8.102 -14.289 6.062 1 93 104 SER B O 1
ATOM 1779 N N . GLU B 1 105 ? -8.445 -15.883 7.531 1 92.5 105 GLU B N 1
ATOM 1780 C CA . GLU B 1 105 ? -7.695 -16.859 6.746 1 92.5 105 GLU B CA 1
ATOM 1781 C C . GLU B 1 105 ? -8.391 -17.156 5.418 1 92.5 105 GLU B C 1
ATOM 1783 O O . GLU B 1 105 ? -7.754 -17.594 4.465 1 92.5 105 GLU B O 1
ATOM 1788 N N . ASN B 1 106 ? -9.695 -16.875 5.379 1 92.56 106 ASN B N 1
ATOM 1789 C CA . ASN B 1 106 ? -10.414 -17.25 4.164 1 92.56 106 ASN B CA 1
ATOM 1790 C C . ASN B 1 106 ? -11.188 -16.078 3.584 1 92.56 106 ASN B C 1
ATOM 1792 O O . ASN B 1 106 ? -11.969 -16.234 2.643 1 92.56 106 ASN B O 1
ATOM 1796 N N . LEU B 1 107 ? -11.102 -14.922 4.203 1 95 107 LEU B N 1
ATOM 1797 C CA . LEU B 1 107 ? -11.82 -13.742 3.73 1 95 107 LEU B CA 1
ATOM 1798 C C . LEU B 1 107 ? -10.844 -12.68 3.238 1 95 107 LEU B C 1
ATOM 1800 O O . LEU B 1 107 ? -10.031 -12.164 4.016 1 95 107 LEU B O 1
ATOM 1804 N N . LEU B 1 108 ? -10.93 -12.391 1.984 1 96.88 108 LEU B N 1
ATOM 1805 C CA . LEU B 1 108 ? -10.094 -11.391 1.32 1 96.88 108 LEU B CA 1
ATOM 1806 C C . LEU B 1 108 ? -10.922 -10.164 0.946 1 96.88 108 LEU B C 1
ATOM 1808 O O . LEU B 1 108 ? -12.047 -10.289 0.456 1 96.88 108 LEU B O 1
ATOM 1812 N N . VAL B 1 109 ? -10.43 -8.992 1.225 1 97 109 VAL B N 1
ATOM 1813 C CA . VAL B 1 109 ? -11.07 -7.73 0.864 1 97 109 VAL B CA 1
ATOM 1814 C C . VAL B 1 109 ? -10.141 -6.906 -0.02 1 97 109 VAL B C 1
ATOM 1816 O O . VAL B 1 109 ? -9.008 -6.605 0.372 1 97 109 VAL B O 1
ATOM 1819 N N . TYR B 1 110 ? -10.547 -6.574 -1.21 1 97.88 110 TYR B N 1
ATOM 1820 C CA . TYR B 1 110 ? -9.734 -5.762 -2.102 1 97.88 110 TYR B CA 1
ATOM 1821 C C . TYR B 1 110 ? -10.508 -4.551 -2.605 1 97.88 110 TYR B C 1
ATOM 1823 O O . TYR B 1 110 ? -11.727 -4.473 -2.432 1 97.88 110 TYR B O 1
ATOM 1831 N N . THR B 1 111 ? -9.781 -3.594 -3.143 1 97.88 111 THR B N 1
ATOM 1832 C CA . THR B 1 111 ? -10.383 -2.354 -3.623 1 97.88 111 THR B CA 1
ATOM 1833 C C . THR B 1 111 ? -9.984 -2.088 -5.074 1 97.88 111 THR B C 1
ATOM 1835 O O . THR B 1 111 ? -8.898 -2.475 -5.504 1 97.88 111 THR B O 1
ATOM 1838 N N . THR B 1 112 ? -10.914 -1.446 -5.812 1 97.69 112 THR B N 1
ATOM 1839 C CA . THR B 1 112 ? -10.648 -1.129 -7.211 1 97.69 112 THR B CA 1
ATOM 1840 C C . THR B 1 112 ? -10.891 0.351 -7.488 1 97.69 112 THR B C 1
ATOM 1842 O O . THR B 1 112 ? -11.766 0.967 -6.867 1 97.69 112 THR B O 1
ATOM 1845 N N . PHE B 1 113 ? -10.141 0.862 -8.375 1 98.06 113 PHE B N 1
ATOM 1846 C CA . PHE B 1 113 ? -10.047 2.297 -8.617 1 98.06 113 PHE B CA 1
ATOM 1847 C C . PHE B 1 113 ? -11.156 2.766 -9.547 1 98.06 113 PHE B C 1
ATOM 1849 O O . PHE B 1 113 ? -11.875 3.719 -9.242 1 98.06 113 PHE B O 1
ATOM 1856 N N . ASN B 1 114 ? -11.422 2.104 -10.625 1 97.5 114 ASN B N 1
ATOM 1857 C CA . ASN B 1 114 ? -12.273 2.596 -11.703 1 97.5 114 ASN B CA 1
ATOM 1858 C C . ASN B 1 114 ? -13.742 2.59 -11.305 1 97.5 114 ASN B C 1
ATOM 1860 O O . ASN B 1 114 ? -14.508 3.457 -11.727 1 97.5 114 ASN B O 1
ATOM 1864 N N . ASP B 1 115 ? -14.125 1.647 -10.523 1 96 115 ASP B N 1
ATOM 1865 C CA . ASP B 1 115 ? -15.539 1.527 -10.188 1 96 115 ASP B CA 1
ATOM 1866 C C . ASP B 1 115 ? -15.789 1.933 -8.734 1 96 115 ASP B C 1
ATOM 1868 O O . ASP B 1 115 ? -16.891 1.742 -8.211 1 96 115 ASP B O 1
ATOM 1872 N N . TYR B 1 116 ? -14.758 2.404 -8.07 1 96.06 116 TYR B N 1
ATOM 1873 C CA . TYR B 1 116 ? -14.859 2.947 -6.723 1 96.06 116 TYR B CA 1
ATOM 1874 C C . TYR B 1 116 ? -15.414 1.91 -5.758 1 96.06 116 TYR B C 1
ATOM 1876 O O . TYR B 1 116 ? -16.312 2.211 -4.957 1 96.06 116 TYR B O 1
ATOM 1884 N N . LYS B 1 117 ? -14.812 0.719 -5.738 1 94.69 117 LYS B N 1
ATOM 1885 C CA . LYS B 1 117 ? -15.453 -0.35 -4.977 1 94.69 117 LYS B CA 1
ATOM 1886 C C . LYS B 1 117 ? -14.477 -0.976 -3.982 1 94.69 117 LYS B C 1
ATOM 1888 O O . LYS B 1 117 ? -13.266 -0.996 -4.219 1 94.69 117 LYS B O 1
ATOM 1893 N N . VAL B 1 118 ? -15.031 -1.369 -2.885 1 95.81 118 VAL B N 1
ATOM 1894 C CA . VAL B 1 118 ? -14.445 -2.336 -1.962 1 95.81 118 VAL B CA 1
ATOM 1895 C C . VAL B 1 118 ? -15.203 -3.66 -2.057 1 95.81 118 VAL B C 1
ATOM 1897 O O . VAL B 1 118 ? -16.422 -3.697 -1.902 1 95.81 118 VAL B O 1
ATOM 1900 N N . THR B 1 119 ? -14.508 -4.715 -2.344 1 95.69 119 THR B N 1
ATOM 1901 C CA . THR B 1 119 ? -15.125 -6.012 -2.588 1 95.69 119 THR B CA 1
ATOM 1902 C C . THR B 1 119 ? -14.562 -7.066 -1.638 1 95.69 119 THR B C 1
ATOM 1904 O O . THR B 1 119 ? -13.344 -7.168 -1.465 1 95.69 119 THR B O 1
ATOM 1907 N N . ALA B 1 120 ? -15.398 -7.805 -0.98 1 95 120 ALA B N 1
ATOM 1908 C CA . ALA B 1 120 ? -15.008 -8.93 -0.13 1 95 120 ALA B CA 1
ATOM 1909 C C . ALA B 1 120 ? -15.281 -10.258 -0.822 1 95 120 ALA B C 1
ATOM 1911 O O . ALA B 1 120 ? -16.344 -10.453 -1.416 1 95 120 ALA B O 1
ATOM 1912 N N . VAL B 1 121 ? -14.289 -11.141 -0.784 1 96.31 121 VAL B N 1
ATOM 1913 C CA . VAL B 1 121 ? -14.445 -12.453 -1.404 1 96.31 121 VAL B CA 1
ATOM 1914 C C . VAL B 1 121 ? -13.898 -13.539 -0.476 1 96.31 121 VAL B C 1
ATOM 1916 O O . VAL B 1 121 ? -12.938 -13.305 0.255 1 96.31 121 VAL B O 1
ATOM 1919 N N . THR B 1 122 ? -14.508 -14.688 -0.445 1 94.31 122 THR B N 1
ATOM 1920 C CA . THR B 1 122 ? -13.984 -15.859 0.261 1 94.31 122 THR B CA 1
ATOM 1921 C C . THR B 1 122 ? -12.953 -16.594 -0.592 1 94.31 122 THR B C 1
ATOM 1923 O O . THR B 1 122 ? -13.164 -16.797 -1.788 1 94.31 122 THR B O 1
ATOM 1926 N N . VAL B 1 123 ? -11.789 -16.922 0.054 1 91.44 123 VAL B N 1
ATOM 1927 C CA . VAL B 1 123 ? -10.727 -17.578 -0.706 1 91.44 123 VAL B CA 1
ATOM 1928 C C . VAL B 1 123 ? -10.32 -18.875 -0.01 1 91.44 123 VAL B C 1
ATOM 1930 O O . VAL B 1 123 ? -10.445 -19 1.21 1 91.44 123 VAL B O 1
#

Foldseek 3Di:
DPDDPFAWQDWDDDPDQKIWTKGQQQKIFIARNVHRPDTPDIDHADFPDRFTWNDKDWDDAPRATWIWTQRQQRGIFIGHPNRYTDDGDNVNNNQTWRDKDDPHNFKIWTAGDRVGDIDIDGD/DPDDPFAWQDWDDDPDQKIWTKGQQQKIFIARNVHRPDTPDIDHADFPDRFIWNDKDWDDAPNATWIWTQGQQRGIFIAHPNRYTDDGDNVNNNQTWRDKDAPHNFKIWTAGDRVGDIDIDGD

pLDDT: mean 94.1, std 5.86, range [63.78, 98.75]

Solvent-accessible surface area (backbone atoms only — not comparable to full-atom values): 11837 Å² total; per-residue (Å²): 81,69,84,53,94,39,29,24,28,22,41,39,59,51,75,91,55,25,34,41,34,20,14,51,74,24,31,39,36,30,26,36,70,89,52,51,88,51,64,76,40,78,36,70,56,90,52,98,38,84,38,16,26,39,32,76,38,83,43,53,43,91,92,32,65,25,30,37,32,9,12,23,45,22,5,40,37,35,19,36,77,84,52,44,79,73,46,71,40,45,75,67,3,76,42,37,11,31,11,41,26,62,72,44,62,39,35,34,37,36,22,20,28,76,74,19,33,48,48,77,44,78,99,81,70,80,53,92,38,28,25,27,20,40,40,58,51,75,90,55,25,34,41,34,19,15,52,74,23,32,38,36,32,27,36,70,90,53,50,89,51,64,76,42,78,35,69,54,91,53,98,37,84,37,16,27,38,32,75,36,82,43,53,42,92,91,34,65,24,31,38,32,8,12,23,42,20,5,40,36,35,20,37,76,84,52,44,81,72,46,71,40,45,75,68,2,76,42,36,10,31,10,39,28,62,73,46,62,40,33,36,37,35,23,19,27,76,75,18,32,47,49,76,46,80,99